Protein AF-A0A2T2V7D8-F1 (afdb_monomer)

pLDDT: mean 81.7, std 18.3, range [29.64, 98.44]

Structure (mmCIF, N/CA/C/O backbone):
data_AF-A0A2T2V7D8-F1
#
_entry.id   AF-A0A2T2V7D8-F1
#
loop_
_atom_site.group_PDB
_atom_site.id
_atom_site.type_symbol
_atom_site.label_atom_id
_atom_site.label_alt_id
_atom_site.label_comp_id
_atom_site.label_asym_id
_atom_site.label_entity_id
_atom_site.label_seq_id
_atom_site.pdbx_PDB_ins_code
_atom_site.Cartn_x
_atom_site.Cartn_y
_atom_site.Cartn_z
_atom_site.occupancy
_atom_site.B_iso_or_equiv
_atom_site.auth_seq_id
_atom_site.auth_comp_id
_atom_site.auth_asym_id
_atom_site.auth_atom_id
_atom_site.pdbx_PDB_model_num
ATOM 1 N N . MET A 1 1 ? 43.838 -49.843 40.361 1.00 36.62 1 MET A N 1
ATOM 2 C CA . MET A 1 1 ? 43.153 -48.829 41.188 1.00 36.62 1 MET A CA 1
ATOM 3 C C . MET A 1 1 ? 42.905 -47.604 40.315 1.00 36.62 1 MET A C 1
ATOM 5 O O . MET A 1 1 ? 43.831 -46.845 40.075 1.00 36.62 1 MET A O 1
ATOM 9 N N . ARG A 1 2 ? 41.719 -47.492 39.702 1.00 35.44 2 ARG A N 1
ATOM 10 C CA . ARG A 1 2 ? 41.336 -46.349 38.855 1.00 35.44 2 ARG A CA 1
ATOM 11 C C . ARG A 1 2 ? 40.243 -45.583 39.593 1.00 35.44 2 ARG A C 1
ATOM 13 O O . ARG A 1 2 ? 39.152 -46.109 39.773 1.00 35.44 2 ARG A O 1
ATOM 20 N N . VAL A 1 3 ? 40.588 -44.396 40.077 1.00 36.25 3 VAL A N 1
ATOM 21 C CA . VAL A 1 3 ? 39.674 -43.467 40.746 1.00 36.25 3 VAL A CA 1
ATOM 22 C C . VAL A 1 3 ? 38.892 -42.735 39.657 1.00 36.25 3 VAL A C 1
ATOM 24 O O . VAL A 1 3 ? 39.494 -42.059 38.827 1.00 36.25 3 VAL A O 1
ATOM 27 N N . PHE A 1 4 ? 37.570 -42.899 39.628 1.00 40.09 4 PHE A N 1
ATOM 28 C CA . PHE A 1 4 ? 36.686 -42.072 38.808 1.00 40.09 4 PHE A CA 1
ATOM 29 C C . PHE A 1 4 ? 36.269 -40.850 39.627 1.00 40.09 4 PHE A C 1
ATOM 31 O O . PHE A 1 4 ? 35.588 -40.975 40.643 1.00 40.09 4 PHE A O 1
ATOM 38 N N . LEU A 1 5 ? 36.711 -39.673 39.188 1.00 43.09 5 LEU A N 1
ATOM 39 C CA . LEU A 1 5 ? 36.298 -38.382 39.724 1.00 43.09 5 LEU A CA 1
ATOM 40 C C . LEU A 1 5 ? 34.971 -37.997 39.049 1.00 43.09 5 LEU A C 1
ATOM 42 O O . LEU A 1 5 ? 34.946 -37.704 37.854 1.00 43.09 5 LEU A O 1
ATOM 46 N N . ALA A 1 6 ? 33.862 -38.043 39.786 1.00 44.72 6 ALA A N 1
ATOM 47 C CA . ALA A 1 6 ? 32.571 -37.564 39.302 1.00 44.72 6 ALA A CA 1
ATOM 48 C C . ALA A 1 6 ? 32.503 -36.038 39.475 1.00 44.72 6 ALA A C 1
ATOM 50 O O . ALA A 1 6 ? 32.358 -35.537 40.588 1.00 44.72 6 ALA A O 1
ATOM 51 N N . LEU A 1 7 ? 32.635 -35.295 38.374 1.00 48.03 7 LEU A N 1
ATOM 52 C CA . LEU A 1 7 ? 32.348 -33.861 38.334 1.00 48.03 7 LEU A CA 1
ATOM 53 C C . LEU A 1 7 ? 30.827 -33.669 38.264 1.00 48.03 7 LEU A C 1
ATOM 55 O O . LEU A 1 7 ? 30.202 -33.967 37.247 1.00 48.03 7 LEU A O 1
ATOM 59 N N . LEU A 1 8 ? 30.233 -33.184 39.353 1.00 50.53 8 LEU A N 1
ATOM 60 C CA . LEU A 1 8 ? 28.845 -32.725 39.387 1.00 50.53 8 LEU A CA 1
ATOM 61 C C . LEU A 1 8 ? 28.728 -31.432 38.567 1.00 50.53 8 LEU A C 1
ATOM 63 O O . LEU A 1 8 ? 29.171 -30.368 38.992 1.00 50.53 8 LEU A O 1
ATOM 67 N N . PHE A 1 9 ? 28.131 -31.535 37.379 1.00 45.81 9 PHE A N 1
ATOM 68 C CA . PHE A 1 9 ? 27.711 -30.391 36.575 1.00 45.81 9 PHE A CA 1
ATOM 69 C C . PHE A 1 9 ? 26.465 -29.773 37.221 1.00 45.81 9 PHE A C 1
ATOM 71 O O . PHE A 1 9 ? 25.352 -30.278 37.077 1.00 45.81 9 PHE A O 1
ATOM 78 N N . TRP A 1 10 ? 26.648 -28.681 37.961 1.00 51.38 10 TRP A N 1
ATOM 79 C CA . TRP A 1 10 ? 25.538 -27.851 38.415 1.00 51.38 10 TRP A CA 1
ATOM 80 C C . TRP A 1 10 ? 25.045 -27.036 37.2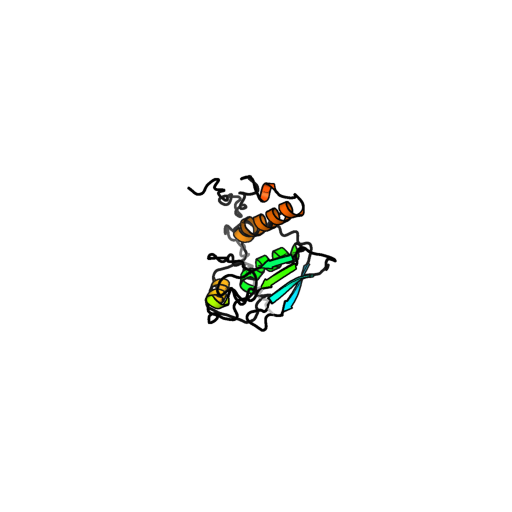17 1.00 51.38 10 TRP A C 1
ATOM 82 O O . TRP A 1 10 ? 25.643 -26.030 36.838 1.00 51.38 10 TRP A O 1
ATOM 92 N N . ALA A 1 11 ? 23.982 -27.509 36.567 1.00 51.25 11 ALA A N 1
ATOM 93 C CA . ALA A 1 11 ? 23.285 -26.732 35.556 1.00 51.25 11 ALA A CA 1
ATOM 94 C C . ALA A 1 11 ? 22.624 -25.532 36.248 1.00 51.25 11 ALA A C 1
ATOM 96 O O . ALA A 1 11 ? 21.611 -25.671 36.934 1.00 51.25 11 ALA A O 1
ATOM 97 N N . CYS A 1 12 ? 23.225 -24.355 36.093 1.00 49.31 12 CYS A N 1
ATOM 98 C CA . CYS A 1 12 ? 22.565 -23.097 36.393 1.00 49.31 12 CYS A CA 1
ATOM 99 C C . CYS A 1 12 ? 21.455 -22.933 35.345 1.00 49.31 12 CYS A C 1
ATOM 101 O O . CYS A 1 12 ? 21.730 -22.632 34.184 1.00 49.31 12 CYS A O 1
ATOM 103 N N . LEU A 1 13 ? 20.209 -23.221 35.726 1.00 54.06 13 LEU A N 1
ATOM 104 C CA . LEU A 1 13 ? 19.029 -22.840 34.955 1.00 54.06 13 LEU A CA 1
ATOM 105 C C . LEU A 1 13 ? 18.985 -21.311 34.942 1.00 54.06 13 LEU A C 1
ATOM 107 O O . LEU A 1 13 ? 18.427 -20.686 35.840 1.00 54.06 13 LEU A O 1
ATOM 111 N N . SER A 1 14 ? 19.623 -20.696 33.948 1.00 56.97 14 SER A N 1
ATOM 112 C CA . SER A 1 14 ? 19.372 -19.300 33.624 1.00 56.97 14 SER A CA 1
ATOM 113 C C . SER A 1 14 ? 17.919 -19.201 33.181 1.00 56.97 14 SER A C 1
ATOM 115 O O . SER A 1 14 ? 17.577 -19.570 32.059 1.00 56.97 14 SER A O 1
ATOM 117 N N . SER A 1 15 ? 17.054 -18.746 34.086 1.00 52.91 15 SER A N 1
ATOM 118 C CA . SER A 1 15 ? 15.715 -18.289 33.743 1.00 52.91 15 SER A CA 1
ATOM 119 C C . SER A 1 15 ? 15.850 -17.266 32.621 1.00 52.91 15 SER A C 1
ATOM 121 O O . SER A 1 15 ? 16.438 -16.199 32.800 1.00 52.91 15 SER A O 1
ATOM 123 N N . CYS A 1 16 ? 15.363 -17.622 31.438 1.00 45.12 16 CYS A N 1
ATOM 124 C CA . CYS A 1 16 ? 15.202 -16.686 30.342 1.00 45.12 16 CYS A CA 1
ATOM 125 C C . CYS A 1 16 ? 14.047 -15.765 30.752 1.00 45.12 16 CYS A C 1
ATOM 127 O O . CYS A 1 16 ? 12.885 -16.142 30.621 1.00 45.12 16 CYS A O 1
ATOM 129 N N . ASN A 1 17 ? 14.351 -14.614 31.354 1.00 48.28 17 ASN A N 1
ATOM 130 C CA . ASN A 1 17 ? 13.342 -13.577 31.529 1.00 48.28 17 ASN A CA 1
ATOM 131 C C . ASN A 1 17 ? 12.948 -13.108 30.126 1.00 48.28 17 ASN A C 1
ATOM 133 O O . ASN A 1 17 ? 13.795 -12.602 29.387 1.00 48.28 17 ASN A O 1
ATOM 137 N N . ALA A 1 18 ? 11.684 -13.314 29.752 1.00 57.12 18 ALA A N 1
ATOM 138 C CA . ALA A 1 18 ? 11.086 -12.569 28.655 1.00 57.12 18 ALA A CA 1
ATOM 139 C C . ALA A 1 18 ? 11.229 -11.080 29.000 1.00 57.12 18 ALA A C 1
ATOM 141 O O . ALA A 1 18 ? 10.961 -10.699 30.140 1.00 57.12 18 ALA A O 1
ATOM 142 N N . SER A 1 19 ? 11.735 -10.263 28.078 1.00 56.94 19 SER A N 1
ATOM 143 C CA . SER A 1 19 ? 11.808 -8.828 28.331 1.00 56.94 19 SER A CA 1
ATOM 144 C C . SER A 1 19 ? 10.390 -8.264 28.451 1.00 56.94 19 SER A C 1
ATOM 146 O O . SER A 1 19 ? 9.524 -8.583 27.636 1.00 56.94 19 SER A O 1
ATOM 148 N N . ASP A 1 20 ? 10.161 -7.413 29.453 1.00 62.88 20 ASP A N 1
ATOM 149 C CA . ASP A 1 20 ? 8.924 -6.633 29.640 1.00 62.88 20 ASP A CA 1
ATOM 150 C C . ASP A 1 20 ? 8.814 -5.482 28.614 1.00 62.88 20 ASP A C 1
ATOM 152 O O . ASP A 1 20 ? 8.288 -4.406 28.903 1.00 62.88 20 ASP A O 1
ATOM 156 N N . ASP A 1 21 ? 9.359 -5.663 27.410 1.00 74.56 21 ASP A N 1
ATOM 157 C CA . ASP A 1 21 ? 9.349 -4.619 26.395 1.00 74.56 21 ASP A CA 1
ATOM 158 C C . ASP A 1 21 ? 7.922 -4.431 25.874 1.00 74.56 21 ASP A C 1
ATOM 160 O O . ASP A 1 21 ? 7.276 -5.375 25.413 1.00 74.56 21 ASP A O 1
ATOM 164 N N . ILE A 1 22 ? 7.427 -3.193 25.919 1.00 73.94 22 ILE A N 1
ATOM 165 C CA . ILE A 1 22 ? 6.140 -2.833 25.324 1.00 73.94 22 ILE A CA 1
ATOM 166 C C . ILE A 1 22 ? 6.342 -2.662 23.817 1.00 73.94 22 ILE A C 1
ATOM 168 O O . ILE A 1 22 ? 7.079 -1.779 23.372 1.00 73.94 22 ILE A O 1
ATOM 172 N N . TYR A 1 23 ? 5.675 -3.493 23.020 1.00 79.00 23 TYR A N 1
ATOM 173 C CA . TYR A 1 23 ? 5.708 -3.431 21.560 1.00 79.00 23 TYR A CA 1
ATOM 174 C C . TYR A 1 23 ? 4.403 -2.876 20.992 1.00 79.00 23 TYR A C 1
ATOM 176 O O . TYR A 1 23 ? 3.323 -2.992 21.576 1.00 79.00 23 TYR A O 1
ATOM 184 N N . GLY A 1 24 ? 4.525 -2.235 19.827 1.00 77.44 24 GLY A N 1
ATOM 185 C CA . GLY A 1 24 ? 3.383 -1.694 19.099 1.00 77.44 24 GLY A CA 1
ATOM 186 C C . GLY A 1 24 ? 2.406 -2.785 18.641 1.00 77.44 24 GLY A C 1
ATOM 187 O O . GLY A 1 24 ? 2.781 -3.959 18.568 1.00 77.44 24 GLY A O 1
ATOM 188 N N . PRO A 1 25 ? 1.168 -2.398 18.286 1.00 86.88 25 PRO A N 1
ATOM 189 C CA . PRO A 1 25 ? 0.151 -3.330 17.820 1.00 86.88 25 PRO A CA 1
ATOM 190 C C . PRO A 1 25 ? 0.643 -4.244 16.690 1.00 86.88 25 PRO A C 1
ATOM 192 O O . PRO A 1 25 ? 1.201 -3.785 15.687 1.00 86.88 25 PRO A O 1
ATOM 195 N N . ALA A 1 26 ? 0.383 -5.545 16.820 1.00 88.81 26 ALA A N 1
ATOM 196 C CA . ALA A 1 26 ? 0.614 -6.500 15.743 1.00 88.81 26 ALA A CA 1
ATOM 197 C C . ALA A 1 26 ? -0.391 -6.293 14.596 1.00 88.81 26 ALA A C 1
ATOM 199 O O . ALA A 1 26 ? -1.510 -5.827 14.816 1.00 88.81 26 ALA A O 1
ATOM 200 N N . GLN A 1 27 ? -0.014 -6.682 13.372 1.00 92.69 27 GLN A N 1
ATOM 201 C CA . GLN A 1 27 ? -0.931 -6.642 12.230 1.00 92.69 27 GLN A CA 1
ATOM 202 C C . GLN A 1 27 ? -2.214 -7.441 12.549 1.00 92.69 27 GLN A C 1
ATOM 204 O O . GLN A 1 27 ? -2.101 -8.601 12.960 1.00 92.69 27 GLN A O 1
ATOM 209 N N . PRO A 1 28 ? -3.423 -6.888 12.324 1.00 95.69 28 PRO A N 1
ATOM 210 C CA . PRO A 1 28 ? -4.665 -7.628 12.521 1.00 95.69 28 PRO A CA 1
ATOM 211 C C . PRO A 1 28 ? -4.700 -8.932 11.720 1.00 95.69 28 PRO A C 1
ATOM 213 O O . PRO A 1 28 ? -4.157 -9.033 10.618 1.00 95.69 28 PRO A O 1
ATOM 216 N N . GLY A 1 29 ? -5.380 -9.951 12.243 1.00 96.88 29 GLY A N 1
ATOM 217 C CA . GLY A 1 29 ? -5.528 -11.230 11.540 1.00 96.88 29 GLY A CA 1
ATOM 218 C C . GLY A 1 29 ? -6.447 -11.162 10.315 1.00 96.88 29 GLY A C 1
ATOM 219 O O . GLY A 1 29 ? -6.289 -11.956 9.394 1.00 96.88 29 GLY A O 1
ATOM 220 N N . LYS A 1 30 ? -7.422 -10.244 10.311 1.00 96.06 30 LYS A N 1
ATOM 221 C CA . LYS A 1 30 ? -8.470 -10.121 9.285 1.00 96.06 30 LYS A CA 1
ATOM 222 C C . LYS A 1 30 ? -8.925 -8.673 9.113 1.00 96.06 30 LYS A C 1
ATOM 224 O O . LYS A 1 30 ? -8.710 -7.860 10.009 1.00 96.06 30 LYS A O 1
ATOM 229 N N . GLY A 1 31 ? -9.640 -8.407 8.020 1.00 95.69 31 GLY A N 1
ATOM 230 C CA . GLY A 1 31 ? -10.271 -7.112 7.755 1.00 95.69 31 GLY A CA 1
ATOM 231 C C . GLY A 1 31 ? -9.313 -6.104 7.112 1.00 95.69 31 GLY A C 1
ATOM 232 O O . GLY A 1 31 ? -8.238 -6.496 6.649 1.00 95.69 31 GLY A O 1
ATOM 233 N N . PRO A 1 32 ? -9.700 -4.819 7.034 1.00 97.38 32 PRO A N 1
ATOM 234 C CA . PRO A 1 32 ? -8.854 -3.780 6.451 1.00 97.38 32 PRO A CA 1
ATOM 235 C C . PRO A 1 32 ? -7.506 -3.665 7.177 1.00 97.38 32 PRO A C 1
ATOM 237 O O . PRO A 1 32 ? -7.467 -3.619 8.407 1.00 97.38 32 PRO A O 1
ATOM 240 N N . GLY A 1 33 ? -6.397 -3.660 6.427 1.00 96.25 33 GLY A N 1
ATOM 241 C CA . GLY A 1 33 ? -5.036 -3.665 6.986 1.00 96.25 33 GLY A CA 1
ATOM 242 C C . GLY A 1 33 ? -4.596 -5.018 7.565 1.00 96.25 33 GLY A C 1
ATOM 243 O O . GLY A 1 33 ? -3.462 -5.168 8.032 1.00 96.25 33 GLY A O 1
ATOM 244 N N . GLY A 1 34 ? -5.469 -6.027 7.511 1.00 97.00 34 GLY A N 1
ATOM 245 C CA . GLY A 1 34 ? -5.255 -7.359 8.060 1.00 97.00 34 GLY A CA 1
ATOM 246 C C . GLY A 1 34 ? -4.335 -8.261 7.233 1.00 97.00 34 GLY A C 1
ATOM 247 O O . GLY A 1 34 ? -4.009 -8.010 6.073 1.00 97.00 34 GLY A O 1
ATOM 248 N N . SER A 1 35 ? -3.898 -9.348 7.862 1.00 97.25 35 SER A N 1
ATOM 249 C CA . SER A 1 35 ? -2.987 -10.355 7.304 1.00 97.25 35 SER A CA 1
ATOM 250 C C . SER A 1 35 ? -3.694 -11.549 6.647 1.00 97.25 35 SER A C 1
ATOM 252 O O . SER A 1 35 ? -3.048 -12.534 6.278 1.00 97.25 35 SER A O 1
ATOM 254 N N . ASP A 1 36 ? -5.005 -11.447 6.433 1.00 96.81 36 ASP A N 1
ATOM 255 C CA . ASP A 1 36 ? -5.868 -12.364 5.683 1.00 96.81 36 ASP A CA 1
ATOM 256 C C . ASP A 1 36 ? -5.613 -12.265 4.170 1.00 96.81 36 ASP A C 1
ATOM 258 O O . ASP A 1 36 ? -6.461 -11.881 3.364 1.00 96.81 36 ASP A O 1
ATOM 262 N N . TYR A 1 37 ? -4.383 -12.596 3.791 1.00 97.81 37 TYR A N 1
ATOM 263 C CA . TYR A 1 37 ? -3.904 -12.575 2.420 1.00 97.81 37 TYR A CA 1
ATOM 264 C C . TYR A 1 37 ? -4.478 -13.735 1.606 1.00 97.81 37 TYR A C 1
ATOM 266 O O . TYR A 1 37 ? -4.316 -14.900 1.970 1.00 97.81 37 TYR A O 1
ATOM 274 N N . GLN A 1 38 ? -5.055 -13.416 0.450 1.00 97.12 38 GLN A N 1
ATOM 275 C CA . GLN A 1 38 ? -5.579 -14.396 -0.504 1.00 97.12 38 GLN A CA 1
ATOM 276 C C . GLN A 1 38 ? -4.468 -15.037 -1.347 1.00 97.12 38 GLN A C 1
ATOM 278 O O . GLN A 1 38 ? -4.619 -16.161 -1.820 1.00 97.12 38 GLN A O 1
ATOM 283 N N . HIS A 1 39 ? -3.332 -14.345 -1.507 1.00 98.06 39 HIS A N 1
ATOM 284 C CA . HIS A 1 39 ? -2.230 -14.783 -2.363 1.00 98.06 39 HIS A CA 1
ATOM 285 C C . HIS A 1 39 ? -0.917 -14.907 -1.583 1.00 98.06 39 HIS A C 1
ATOM 287 O O . HIS A 1 39 ? -0.502 -14.022 -0.825 1.00 98.06 39 HIS A O 1
ATOM 293 N N . ALA A 1 40 ? -0.221 -16.027 -1.768 1.00 97.06 40 ALA A N 1
ATOM 294 C CA . ALA A 1 40 ? 1.006 -16.340 -1.039 1.00 97.06 40 ALA A CA 1
ATOM 295 C C . ALA A 1 40 ? 2.265 -15.726 -1.670 1.00 97.06 40 ALA A C 1
ATOM 297 O O . ALA A 1 40 ? 3.280 -15.562 -0.988 1.00 97.06 40 ALA A O 1
ATOM 298 N N . LYS A 1 41 ? 2.230 -15.404 -2.966 1.00 97.38 41 LYS A N 1
ATOM 299 C CA . LYS A 1 41 ? 3.380 -14.914 -3.732 1.00 97.38 41 LYS A CA 1
ATOM 300 C C . LYS A 1 41 ? 3.033 -13.650 -4.514 1.00 97.38 41 LYS A C 1
ATOM 302 O O . LYS A 1 41 ? 1.875 -13.337 -4.766 1.00 97.38 41 LYS A O 1
ATOM 307 N N . VAL A 1 42 ? 4.088 -12.951 -4.915 1.00 98.19 42 VAL A N 1
ATOM 308 C CA . VAL A 1 42 ? 4.036 -11.812 -5.830 1.00 98.19 42 VAL A CA 1
ATOM 309 C C . VAL A 1 42 ? 4.922 -12.139 -7.022 1.00 98.19 42 VAL A C 1
ATOM 311 O O . VAL A 1 42 ? 6.091 -12.488 -6.835 1.00 98.19 42 VAL A O 1
ATOM 314 N N . ARG A 1 43 ? 4.367 -12.055 -8.232 1.00 97.81 43 ARG A N 1
ATOM 315 C CA . ARG A 1 43 ? 5.129 -12.087 -9.485 1.00 97.81 43 ARG A CA 1
ATOM 316 C C . ARG A 1 43 ? 5.489 -10.655 -9.862 1.00 97.81 43 ARG A C 1
ATOM 318 O O . ARG A 1 43 ? 4.625 -9.788 -9.809 1.00 97.81 43 ARG A O 1
ATOM 325 N N . ILE A 1 44 ? 6.741 -10.421 -10.240 1.00 97.44 44 ILE A N 1
ATOM 326 C CA . ILE A 1 44 ? 7.252 -9.091 -10.583 1.00 97.44 44 ILE A CA 1
ATOM 327 C C . ILE A 1 44 ? 7.635 -9.090 -12.060 1.00 97.44 44 ILE A C 1
ATOM 329 O O . ILE A 1 44 ? 8.353 -9.984 -12.504 1.00 97.44 44 ILE A O 1
ATOM 333 N N . THR A 1 45 ? 7.164 -8.092 -12.798 1.00 95.81 45 THR A N 1
ATOM 334 C CA . THR A 1 45 ? 7.655 -7.756 -14.137 1.00 95.81 45 THR A CA 1
ATOM 335 C C . THR A 1 45 ? 8.410 -6.441 -14.043 1.00 95.81 45 THR A C 1
ATOM 337 O O . THR A 1 45 ? 7.841 -5.447 -13.597 1.00 95.81 45 THR A O 1
ATOM 340 N N . ASP A 1 46 ? 9.673 -6.437 -14.458 1.00 93.88 46 ASP A N 1
ATOM 341 C CA . ASP A 1 46 ? 10.513 -5.242 -14.509 1.00 93.88 46 ASP A CA 1
ATOM 342 C C . ASP A 1 46 ? 10.552 -4.701 -15.943 1.00 93.88 46 ASP A C 1
ATOM 344 O O . ASP A 1 46 ? 10.956 -5.407 -16.869 1.00 93.88 46 ASP A O 1
ATOM 348 N N . ARG A 1 47 ? 10.075 -3.468 -16.126 1.00 90.38 47 ARG A N 1
ATOM 349 C CA . ARG A 1 47 ? 10.154 -2.686 -17.368 1.00 90.38 47 ARG A CA 1
ATOM 350 C C . ARG A 1 47 ? 10.744 -1.305 -17.083 1.00 90.38 47 ARG A C 1
ATOM 352 O O . ARG A 1 47 ? 10.399 -0.324 -17.737 1.00 90.38 47 ARG A O 1
ATOM 359 N N . ALA A 1 48 ? 11.601 -1.202 -16.072 1.00 85.62 48 ALA A N 1
ATOM 360 C CA . ALA A 1 48 ? 12.079 0.059 -15.532 1.00 85.62 48 ALA A CA 1
ATOM 361 C C . ALA A 1 48 ? 13.409 0.527 -16.148 1.00 85.62 48 ALA A C 1
ATOM 363 O O . ALA A 1 48 ? 14.197 1.172 -15.465 1.00 85.62 48 ALA A O 1
ATOM 364 N N . GLU A 1 49 ? 13.679 0.228 -17.421 1.00 82.56 49 GLU A N 1
ATOM 365 C CA . GLU A 1 49 ? 14.961 0.547 -18.078 1.00 82.56 49 GLU A CA 1
ATOM 366 C C . GLU A 1 49 ? 15.224 2.064 -18.190 1.00 82.56 49 GLU A C 1
ATOM 368 O O . GLU A 1 49 ? 16.376 2.497 -18.161 1.00 82.56 49 GLU A O 1
ATOM 373 N N . GLY A 1 50 ? 14.167 2.882 -18.261 1.00 74.62 50 GLY A N 1
ATOM 374 C CA . GLY A 1 50 ? 14.240 4.339 -18.416 1.00 74.62 50 GLY A CA 1
ATOM 375 C C . GLY A 1 50 ? 13.405 5.131 -17.403 1.00 74.62 50 GLY A C 1
ATOM 376 O O . GLY A 1 50 ? 12.750 4.572 -16.524 1.00 74.62 50 GLY A O 1
ATOM 377 N N . ALA A 1 51 ? 13.422 6.462 -17.543 1.00 73.06 51 ALA A N 1
ATOM 378 C CA . ALA A 1 51 ? 12.660 7.416 -16.718 1.00 73.06 51 ALA A CA 1
ATOM 379 C C . ALA A 1 51 ? 11.142 7.418 -16.982 1.00 73.06 51 ALA A C 1
ATOM 381 O O . ALA A 1 51 ? 10.432 8.227 -16.401 1.00 73.06 51 ALA A O 1
ATOM 382 N N . ASN A 1 52 ? 10.682 6.576 -17.902 1.00 75.06 52 ASN A N 1
ATOM 383 C CA . ASN A 1 52 ? 9.289 6.311 -18.260 1.00 75.06 52 ASN A CA 1
ATOM 384 C C . ASN A 1 52 ? 8.923 4.834 -18.014 1.00 75.06 52 ASN A C 1
ATOM 386 O O . ASN A 1 52 ? 7.910 4.338 -18.505 1.00 75.06 52 ASN A O 1
ATOM 390 N N . GLY A 1 53 ? 9.800 4.098 -17.329 1.00 83.56 53 GLY A N 1
ATOM 391 C CA . GLY A 1 53 ? 9.622 2.682 -17.070 1.00 83.56 53 GLY A CA 1
ATOM 392 C C . GLY A 1 53 ? 8.689 2.414 -15.891 1.00 83.56 53 GLY A C 1
ATOM 393 O O . GLY A 1 53 ? 8.188 3.327 -15.235 1.00 83.56 53 GLY A O 1
ATOM 394 N N . TYR A 1 54 ? 8.454 1.141 -15.596 1.00 90.81 54 TYR A N 1
ATOM 395 C CA . TYR A 1 54 ? 7.585 0.735 -14.492 1.00 90.81 54 TYR A CA 1
ATOM 396 C C . TYR A 1 54 ? 7.890 -0.686 -14.017 1.00 90.81 54 TYR A C 1
ATOM 398 O O . TYR A 1 54 ? 8.509 -1.483 -14.724 1.00 90.81 54 TYR A O 1
ATOM 406 N N . TRP A 1 55 ? 7.391 -1.017 -12.829 1.00 95.69 55 TRP A N 1
ATOM 407 C CA . TRP A 1 55 ? 7.287 -2.392 -12.347 1.00 95.69 55 TRP A CA 1
ATOM 408 C C . TRP A 1 55 ? 5.821 -2.798 -12.245 1.00 95.69 55 TRP A C 1
ATOM 410 O O . TRP A 1 55 ? 4.980 -2.002 -11.829 1.00 95.69 55 TRP A O 1
ATOM 420 N N . VAL A 1 56 ? 5.517 -4.050 -12.584 1.00 96.44 56 VAL A N 1
ATOM 421 C CA . VAL A 1 56 ? 4.191 -4.645 -12.367 1.00 96.44 56 VAL A CA 1
ATOM 422 C C . VAL A 1 56 ? 4.310 -5.752 -11.334 1.00 96.44 56 VAL A C 1
ATOM 424 O O . VAL A 1 56 ? 5.011 -6.741 -11.552 1.00 96.44 56 VAL A O 1
ATOM 427 N N . PHE A 1 57 ? 3.594 -5.607 -10.226 1.00 98.44 57 PHE A N 1
ATOM 428 C CA . PHE A 1 57 ? 3.495 -6.593 -9.160 1.00 98.44 57 PHE A CA 1
ATOM 429 C C . PHE A 1 57 ? 2.123 -7.257 -9.226 1.00 98.44 57 PHE A C 1
ATOM 431 O O . PHE A 1 57 ? 1.095 -6.591 -9.132 1.00 98.44 57 PHE A O 1
ATOM 438 N N . GLN A 1 58 ? 2.104 -8.573 -9.406 1.00 98.44 58 GLN A N 1
ATOM 439 C CA . GLN A 1 58 ? 0.879 -9.335 -9.636 1.00 98.44 58 GLN A CA 1
ATOM 440 C C . GLN A 1 58 ? 0.681 -10.405 -8.561 1.00 98.44 58 GLN A C 1
ATOM 442 O O . GLN A 1 58 ? 1.669 -11.035 -8.151 1.00 98.44 58 GLN A O 1
ATOM 447 N N . PRO A 1 59 ? -0.569 -10.665 -8.135 1.00 98.44 59 PRO A N 1
ATOM 448 C CA . PRO A 1 59 ? -0.851 -11.734 -7.194 1.00 98.44 59 PRO A CA 1
ATOM 449 C C . PRO A 1 59 ? -0.513 -13.097 -7.802 1.00 98.44 59 PRO A C 1
ATOM 451 O O . PRO A 1 59 ? -0.773 -13.371 -8.978 1.00 98.44 59 PRO A O 1
ATOM 454 N N . ALA A 1 60 ? 0.098 -13.963 -7.001 1.00 97.88 60 ALA A N 1
ATOM 455 C CA . ALA A 1 60 ? 0.445 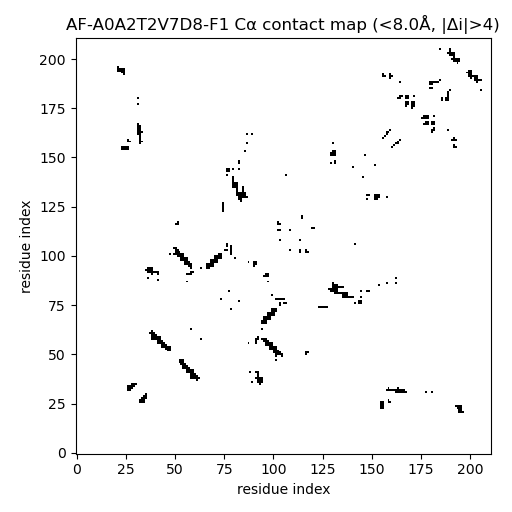-15.311 -7.413 1.00 97.88 60 ALA A CA 1
ATOM 456 C C . ALA A 1 60 ? 0.266 -16.308 -6.267 1.00 97.88 60 ALA A C 1
ATOM 458 O O . ALA A 1 60 ? 0.452 -15.983 -5.094 1.00 97.88 60 ALA A O 1
ATOM 459 N N . ASN A 1 61 ? -0.010 -17.559 -6.635 1.00 97.19 61 ASN A N 1
ATOM 460 C CA . ASN A 1 61 ? -0.280 -18.665 -5.716 1.00 97.19 61 ASN A CA 1
ATOM 461 C C . ASN A 1 61 ? -1.437 -18.397 -4.716 1.00 97.19 61 ASN A C 1
ATOM 463 O O . ASN A 1 61 ? -1.158 -18.070 -3.557 1.00 97.19 61 ASN A O 1
ATOM 467 N N . PRO A 1 62 ? -2.705 -18.559 -5.149 1.00 97.69 62 PRO A N 1
ATOM 468 C CA . PRO A 1 62 ? -3.137 -18.789 -6.536 1.00 97.69 62 PRO A CA 1
ATOM 469 C C . PRO A 1 62 ? -2.992 -17.516 -7.384 1.00 97.69 62 PRO A C 1
ATOM 471 O O . PRO A 1 62 ? -2.852 -16.425 -6.844 1.00 97.69 62 PRO A O 1
ATOM 474 N N . THR A 1 63 ? -2.955 -17.634 -8.707 1.00 97.56 63 THR A N 1
ATOM 475 C CA . THR A 1 63 ? -3.066 -16.458 -9.587 1.00 97.56 63 THR A CA 1
ATOM 476 C C . THR A 1 63 ? -4.548 -16.243 -9.887 1.00 97.56 63 THR A C 1
ATOM 478 O O . THR A 1 63 ? -5.195 -17.216 -10.266 1.00 97.56 63 THR A O 1
ATOM 481 N N . PRO A 1 64 ? -5.100 -15.036 -9.679 1.00 96.69 64 PRO A N 1
ATOM 482 C CA . PRO A 1 64 ? -6.497 -14.768 -9.990 1.00 96.69 64 PRO A CA 1
ATOM 483 C C . PRO A 1 64 ? -6.692 -14.580 -11.502 1.00 96.69 64 PRO A C 1
ATOM 485 O O . PRO A 1 64 ? -5.779 -14.112 -12.186 1.00 96.69 64 PRO A O 1
ATOM 488 N N . ASP A 1 65 ? -7.890 -14.889 -12.002 1.00 96.38 65 ASP A N 1
ATOM 489 C CA . ASP A 1 65 ? -8.262 -14.664 -13.410 1.00 96.38 65 ASP A CA 1
ATOM 490 C C . ASP A 1 65 ? -8.418 -13.166 -13.735 1.00 96.38 65 ASP A C 1
ATOM 492 O O . ASP A 1 65 ? -8.183 -12.732 -14.862 1.00 96.38 65 ASP A O 1
ATOM 496 N N . SER A 1 66 ? -8.766 -12.358 -12.729 1.00 95.56 66 SER A N 1
ATOM 497 C CA . SER A 1 66 ? -8.886 -10.899 -12.800 1.00 95.56 66 SER A CA 1
ATOM 498 C C . SER A 1 66 ? -8.546 -10.255 -11.456 1.00 95.56 66 SER A C 1
ATOM 500 O O . SER A 1 66 ? -8.744 -10.869 -10.410 1.00 95.56 66 SER A O 1
ATOM 502 N N . ALA A 1 67 ? -8.075 -9.009 -11.468 1.00 96.81 67 ALA A N 1
ATOM 503 C CA . ALA A 1 67 ? -7.723 -8.260 -10.264 1.00 96.81 67 ALA A CA 1
ATOM 504 C C . ALA A 1 67 ? -7.889 -6.752 -10.487 1.00 96.81 67 ALA A C 1
ATOM 506 O O . ALA A 1 67 ? -7.613 -6.263 -11.584 1.00 96.81 67 ALA A O 1
ATOM 507 N N . ASP A 1 68 ? -8.262 -6.015 -9.438 1.00 96.50 68 ASP A N 1
ATOM 508 C CA . ASP A 1 68 ? -8.241 -4.548 -9.473 1.00 96.50 68 ASP A CA 1
ATOM 509 C C . ASP A 1 68 ? -6.806 -4.042 -9.643 1.00 96.50 68 ASP A C 1
ATOM 511 O O . ASP A 1 68 ? -5.869 -4.616 -9.074 1.00 96.50 68 ASP A O 1
ATOM 515 N N . VAL A 1 69 ? -6.638 -2.927 -10.349 1.00 96.31 69 VAL A N 1
ATOM 516 C CA . VAL A 1 69 ? -5.331 -2.305 -10.587 1.00 96.31 69 VAL A CA 1
ATOM 517 C C . VAL A 1 69 ? -5.157 -1.077 -9.697 1.00 96.31 69 VAL A C 1
ATOM 519 O O . VAL A 1 69 ? -6.042 -0.233 -9.604 1.00 96.31 69 VAL A O 1
ATOM 522 N N . VAL A 1 70 ? -3.985 -0.965 -9.075 1.00 96.06 70 VAL A N 1
ATOM 523 C CA . VAL A 1 70 ? -3.543 0.199 -8.304 1.00 96.06 70 VAL A CA 1
ATOM 524 C C . VAL A 1 70 ? -2.295 0.765 -8.972 1.00 96.06 70 VAL A C 1
ATOM 526 O O . VAL A 1 70 ? -1.268 0.090 -9.051 1.00 96.06 70 VAL A O 1
ATOM 529 N N . VAL A 1 71 ? -2.368 2.005 -9.452 1.00 92.12 71 VAL A N 1
ATOM 530 C CA . VAL A 1 71 ? -1.194 2.733 -9.952 1.00 92.12 71 VAL A CA 1
ATOM 531 C C . VAL A 1 71 ? -0.578 3.495 -8.784 1.00 92.12 71 VAL A C 1
ATOM 533 O O . VAL A 1 71 ? -1.230 4.337 -8.173 1.00 92.12 71 VAL A O 1
ATOM 536 N N . MET A 1 72 ? 0.663 3.159 -8.443 1.00 90.94 72 MET A N 1
ATOM 537 C CA . MET A 1 72 ? 1.391 3.735 -7.319 1.00 90.94 72 MET A CA 1
ATOM 538 C C . MET A 1 72 ? 2.531 4.609 -7.835 1.00 90.94 72 MET A C 1
ATOM 540 O O . MET A 1 72 ? 3.550 4.110 -8.322 1.00 90.94 72 MET A O 1
ATOM 544 N N . ASN A 1 73 ? 2.352 5.919 -7.687 1.00 86.50 73 ASN A N 1
ATOM 545 C CA . ASN A 1 73 ? 3.379 6.909 -7.979 1.00 86.50 73 ASN A CA 1
ATOM 546 C C . ASN A 1 73 ? 4.246 7.107 -6.733 1.00 86.50 73 ASN A C 1
ATOM 548 O O . ASN A 1 73 ? 3.732 7.262 -5.624 1.00 86.50 73 ASN A O 1
ATOM 552 N N . HIS A 1 74 ? 5.563 7.083 -6.909 1.00 86.12 74 HIS A N 1
ATOM 553 C CA . HIS A 1 74 ? 6.500 7.266 -5.804 1.00 86.12 74 HIS A CA 1
ATOM 554 C C . HIS A 1 74 ? 6.677 8.742 -5.439 1.00 86.12 74 HIS A C 1
ATOM 556 O O . HIS A 1 74 ? 6.347 9.614 -6.229 1.00 86.12 74 HIS A O 1
ATOM 562 N N . GLY A 1 75 ? 7.220 9.033 -4.255 1.00 79.56 75 GLY A N 1
ATOM 563 C CA . GLY A 1 75 ? 7.688 10.370 -3.883 1.00 79.56 75 GLY A CA 1
ATOM 564 C C . GLY A 1 75 ? 9.016 10.742 -4.554 1.00 79.56 75 GLY A C 1
ATOM 565 O O . GLY A 1 75 ? 9.643 9.933 -5.247 1.00 79.56 75 GLY A O 1
ATOM 566 N N . TRP A 1 76 ? 9.468 11.986 -4.379 1.00 79.88 76 TRP A N 1
ATOM 567 C CA . TRP A 1 76 ? 10.732 12.441 -4.963 1.00 79.88 76 TRP A CA 1
ATOM 568 C C . TRP A 1 76 ? 11.926 11.643 -4.427 1.00 79.88 76 TRP A C 1
ATOM 570 O O . TRP A 1 76 ? 12.206 11.622 -3.235 1.00 79.88 76 TRP A O 1
ATOM 580 N N . GLY A 1 77 ? 12.683 11.024 -5.330 1.00 83.25 77 GLY A N 1
ATOM 581 C CA . GLY A 1 77 ? 13.842 10.205 -4.980 1.00 83.25 77 GLY A CA 1
ATOM 582 C C . GLY A 1 77 ? 13.494 8.780 -4.542 1.00 83.25 77 GLY A C 1
ATOM 583 O O . GLY A 1 77 ? 14.388 7.938 -4.509 1.00 83.25 77 GLY A O 1
ATOM 584 N N . ALA A 1 78 ? 12.226 8.441 -4.308 1.00 86.38 78 ALA A N 1
ATOM 585 C CA . ALA A 1 78 ? 11.810 7.090 -3.935 1.00 86.38 78 ALA A CA 1
ATOM 586 C C . ALA A 1 78 ? 11.575 6.156 -5.139 1.00 86.38 78 ALA A C 1
ATOM 588 O O . ALA A 1 78 ? 10.794 5.221 -5.063 1.00 86.38 78 ALA A O 1
ATOM 589 N N . TYR A 1 79 ? 12.276 6.325 -6.260 1.00 87.25 79 TYR A N 1
ATOM 590 C CA . TYR A 1 79 ? 12.079 5.513 -7.475 1.00 87.25 79 TYR A CA 1
ATOM 591 C C . TYR A 1 79 ? 12.480 4.026 -7.360 1.00 87.25 79 TYR A C 1
ATOM 593 O O . TYR A 1 79 ? 12.345 3.279 -8.327 1.00 87.25 79 TYR A O 1
ATOM 601 N N . ASN A 1 80 ? 12.975 3.566 -6.205 1.00 91.38 80 ASN A N 1
ATOM 602 C CA . ASN A 1 80 ? 13.194 2.145 -5.920 1.00 91.38 80 ASN A CA 1
ATOM 603 C C . ASN A 1 80 ? 11.959 1.563 -5.203 1.00 91.38 80 ASN A C 1
ATOM 605 O O . ASN A 1 80 ? 11.672 1.998 -4.087 1.00 91.38 80 ASN A O 1
ATOM 609 N N . PRO A 1 81 ? 11.258 0.565 -5.774 1.00 92.12 81 PRO A N 1
ATOM 610 C CA . PRO A 1 81 ? 10.022 0.044 -5.189 1.00 92.12 81 PRO A CA 1
ATOM 611 C C . PRO A 1 81 ? 10.206 -0.611 -3.813 1.00 92.12 81 PRO A C 1
ATOM 613 O O . PRO A 1 81 ? 9.230 -0.738 -3.076 1.00 92.12 81 PRO A O 1
ATOM 616 N N . ALA A 1 82 ? 11.434 -0.964 -3.405 1.00 92.12 82 ALA A N 1
ATOM 617 C CA . ALA A 1 82 ? 11.706 -1.390 -2.029 1.00 92.12 82 ALA A CA 1
ATOM 618 C C . ALA A 1 82 ? 11.255 -0.364 -0.985 1.00 92.12 82 ALA A C 1
ATOM 620 O O . ALA A 1 82 ? 10.850 -0.775 0.097 1.00 92.12 82 ALA A O 1
ATOM 621 N N . SER A 1 83 ? 11.276 0.932 -1.308 1.00 89.19 83 SER A N 1
ATOM 622 C CA . SER A 1 83 ? 10.834 2.022 -0.430 1.00 89.19 83 SER A CA 1
ATOM 623 C C . SER A 1 83 ? 9.375 1.886 0.036 1.00 89.19 83 SER A C 1
ATOM 625 O O . SER A 1 83 ? 9.055 2.251 1.165 1.00 89.19 83 SER A O 1
ATOM 627 N N . TYR A 1 84 ? 8.508 1.305 -0.798 1.00 92.06 84 TYR A N 1
ATOM 628 C CA . TYR A 1 84 ? 7.087 1.061 -0.503 1.00 92.06 84 TYR A CA 1
ATOM 629 C C . TYR A 1 84 ? 6.757 -0.430 -0.447 1.00 92.06 84 TYR A C 1
ATOM 631 O O . TYR A 1 84 ? 5.596 -0.832 -0.544 1.00 92.06 84 TYR A O 1
ATOM 639 N N . GLY A 1 85 ? 7.775 -1.285 -0.380 1.00 93.31 85 GLY A N 1
ATOM 640 C CA . GLY A 1 85 ? 7.597 -2.685 -0.710 1.00 93.31 85 GLY A CA 1
ATOM 641 C C . GLY A 1 85 ? 6.696 -3.452 0.263 1.00 93.31 85 GLY A C 1
ATOM 642 O O . GLY A 1 85 ? 6.051 -4.413 -0.150 1.00 93.31 85 GLY A O 1
ATOM 643 N N . GLY A 1 86 ? 6.584 -3.014 1.518 1.00 94.19 86 GLY A N 1
ATOM 644 C CA . GLY A 1 86 ? 5.613 -3.528 2.481 1.00 94.19 86 GLY A CA 1
ATOM 645 C C . GLY A 1 86 ? 4.185 -3.300 1.993 1.00 94.19 86 GLY A C 1
ATOM 646 O O . GLY A 1 86 ? 3.412 -4.254 1.889 1.00 94.19 86 GLY A O 1
ATOM 647 N N . TRP A 1 87 ? 3.870 -2.065 1.599 1.00 95.69 87 TRP A N 1
ATOM 648 C CA . TRP A 1 87 ? 2.552 -1.691 1.090 1.00 95.69 87 TRP A CA 1
ATOM 649 C C . TRP A 1 87 ? 2.236 -2.353 -0.253 1.00 95.69 87 TRP A C 1
ATOM 651 O O . TRP A 1 87 ? 1.172 -2.953 -0.403 1.00 95.69 87 TRP A O 1
ATOM 661 N N . ILE A 1 88 ? 3.192 -2.361 -1.193 1.00 97.56 88 ILE A N 1
ATOM 662 C CA . ILE A 1 88 ? 3.060 -3.081 -2.471 1.00 97.56 88 ILE A CA 1
ATOM 663 C C . ILE A 1 88 ? 2.748 -4.557 -2.203 1.00 97.56 88 ILE A C 1
ATOM 665 O O . ILE A 1 88 ? 1.805 -5.114 -2.764 1.00 97.56 88 ILE A O 1
ATOM 669 N N . ARG A 1 89 ? 3.503 -5.202 -1.305 1.00 97.56 89 ARG A N 1
ATOM 670 C CA . ARG A 1 89 ? 3.275 -6.603 -0.938 1.00 97.56 89 ARG A CA 1
ATOM 671 C C . ARG A 1 89 ? 1.893 -6.797 -0.328 1.00 97.56 89 ARG A C 1
ATOM 673 O O . ARG A 1 89 ? 1.252 -7.796 -0.640 1.00 97.56 89 ARG A O 1
ATOM 680 N N . HIS A 1 90 ? 1.455 -5.898 0.546 1.00 98.00 90 HIS A N 1
ATOM 681 C CA . HIS A 1 90 ? 0.152 -5.979 1.190 1.00 98.00 90 HIS A CA 1
ATOM 682 C C . HIS A 1 90 ? -0.984 -5.929 0.162 1.00 98.00 90 HIS A C 1
ATOM 684 O O . HIS A 1 90 ? -1.736 -6.898 0.050 1.00 98.00 90 HIS A O 1
ATOM 690 N N . ILE A 1 91 ? -1.021 -4.877 -0.664 1.00 98.00 91 ILE A N 1
ATOM 691 C CA . ILE A 1 91 ? -2.033 -4.674 -1.713 1.00 98.00 91 ILE A CA 1
ATOM 692 C C . ILE A 1 91 ? -2.088 -5.884 -2.652 1.00 98.00 91 ILE A C 1
ATOM 694 O O . ILE A 1 91 ? -3.160 -6.424 -2.938 1.00 98.00 91 ILE A O 1
ATOM 698 N N . VAL A 1 92 ? -0.923 -6.356 -3.106 1.00 98.38 92 VAL A N 1
ATOM 699 C CA . VAL A 1 92 ? -0.865 -7.466 -4.060 1.00 98.38 92 VAL A CA 1
ATOM 700 C C . VAL A 1 92 ? -1.331 -8.772 -3.435 1.00 98.38 92 VAL A C 1
ATOM 702 O O . VAL A 1 92 ? -2.078 -9.536 -4.044 1.00 98.38 92 VAL A O 1
ATOM 705 N N . ARG A 1 93 ? -0.941 -9.039 -2.188 1.00 98.31 93 ARG A N 1
ATOM 706 C CA . ARG A 1 93 ? -1.352 -10.264 -1.498 1.00 98.31 93 ARG A CA 1
ATOM 707 C C . ARG A 1 93 ? -2.827 -10.264 -1.085 1.00 98.31 93 ARG A C 1
ATOM 709 O O . ARG A 1 93 ? -3.369 -11.347 -0.858 1.00 98.31 93 ARG A O 1
ATOM 716 N N . LYS A 1 94 ? -3.474 -9.096 -1.023 1.00 97.50 94 LYS A N 1
ATOM 717 C CA . LYS A 1 94 ? -4.931 -8.939 -0.860 1.00 97.50 94 LYS A CA 1
ATOM 718 C C . LYS A 1 94 ? -5.711 -9.080 -2.176 1.00 97.50 94 LYS A C 1
ATOM 720 O O . LYS A 1 94 ? -6.930 -9.160 -2.119 1.00 97.50 94 LYS A O 1
ATOM 725 N N . GLY A 1 95 ? -5.029 -9.165 -3.324 1.00 97.31 95 GLY A N 1
ATOM 726 C CA . GLY A 1 95 ? -5.638 -9.531 -4.611 1.00 97.31 95 GLY A CA 1
ATOM 727 C C . GLY A 1 95 ? -5.582 -8.472 -5.706 1.00 97.31 95 GLY A C 1
ATOM 728 O O . GLY A 1 95 ? -6.173 -8.675 -6.759 1.00 97.31 95 GLY A O 1
ATOM 729 N N . SER A 1 96 ? -4.865 -7.365 -5.504 1.00 98.12 96 SER A N 1
ATOM 730 C CA . SER A 1 96 ? -4.707 -6.325 -6.529 1.00 98.12 96 SER A CA 1
ATOM 731 C C . SER A 1 96 ? -3.425 -6.467 -7.348 1.00 98.12 96 SER A C 1
ATOM 733 O O . SER A 1 96 ? -2.413 -6.985 -6.888 1.00 98.12 96 SER A O 1
ATOM 735 N N . ILE A 1 97 ? -3.432 -5.946 -8.570 1.00 98.38 97 ILE A N 1
ATOM 736 C CA . ILE A 1 97 ? -2.210 -5.688 -9.335 1.00 98.38 97 ILE A CA 1
ATOM 737 C C . ILE A 1 97 ? -1.713 -4.291 -8.966 1.00 98.38 97 ILE A C 1
ATOM 739 O O . ILE A 1 97 ? -2.493 -3.344 -8.975 1.00 98.38 97 ILE A O 1
ATOM 743 N N . VAL A 1 98 ? -0.421 -4.148 -8.671 1.00 98.19 98 VAL A N 1
ATOM 744 C CA . VAL A 1 98 ? 0.206 -2.836 -8.455 1.00 98.19 98 VAL A CA 1
ATOM 745 C C . VAL A 1 98 ? 1.121 -2.512 -9.627 1.00 98.19 98 VAL A C 1
ATOM 747 O O . VAL A 1 98 ? 2.016 -3.294 -9.950 1.00 98.19 98 VAL A O 1
ATOM 750 N N . ILE A 1 99 ? 0.920 -1.348 -10.240 1.00 94.81 99 ILE A N 1
ATOM 751 C CA . ILE A 1 99 ? 1.836 -0.766 -11.223 1.00 94.81 99 ILE A CA 1
ATOM 752 C C . ILE A 1 99 ? 2.598 0.354 -10.523 1.00 94.81 99 ILE A C 1
ATOM 754 O O . ILE A 1 99 ? 2.005 1.353 -10.129 1.00 94.81 99 ILE A O 1
ATOM 758 N N . TYR A 1 100 ? 3.905 0.182 -10.356 1.00 93.12 100 TYR A N 1
ATOM 759 C CA . TYR A 1 100 ? 4.777 1.183 -9.754 1.00 93.12 100 TYR A CA 1
ATOM 760 C C . TYR A 1 100 ? 5.503 1.950 -10.853 1.00 93.12 100 TYR A C 1
ATOM 762 O O . TYR A 1 100 ? 6.357 1.388 -11.545 1.00 93.12 100 TYR A O 1
ATOM 770 N N . THR A 1 101 ? 5.150 3.217 -11.043 1.00 89.00 101 THR A N 1
ATOM 771 C CA . THR A 1 101 ? 5.706 4.038 -12.127 1.00 89.00 101 THR A CA 1
ATOM 772 C C . THR A 1 101 ? 7.101 4.527 -11.766 1.00 89.00 101 THR A C 1
ATOM 774 O O . THR A 1 101 ? 7.298 5.012 -10.656 1.00 89.00 101 THR A O 1
ATOM 777 N N . ARG A 1 102 ? 8.052 4.489 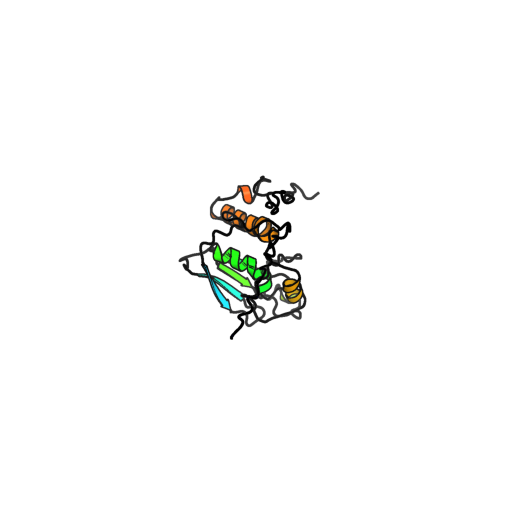-12.699 1.00 83.31 102 ARG A N 1
ATOM 778 C CA . ARG A 1 102 ? 9.366 5.125 -12.563 1.00 83.31 102 ARG A CA 1
ATOM 779 C C . ARG A 1 102 ? 9.388 6.388 -13.412 1.00 83.31 102 ARG A C 1
ATOM 781 O O . ARG A 1 102 ? 9.903 6.348 -14.518 1.00 83.31 102 ARG A O 1
ATOM 788 N N . TYR A 1 103 ? 8.866 7.498 -12.893 1.00 76.31 103 TYR A N 1
ATOM 789 C CA . TYR A 1 103 ? 8.908 8.795 -13.594 1.00 76.31 103 TYR A CA 1
ATOM 790 C C . TYR A 1 103 ? 10.217 9.574 -13.330 1.00 76.31 103 TYR A C 1
ATOM 792 O O . TYR A 1 103 ? 10.513 10.591 -13.968 1.00 76.31 103 TYR A O 1
ATOM 800 N N . GLN A 1 104 ? 11.019 9.101 -12.367 1.00 77.19 104 GLN A N 1
ATOM 801 C CA . GLN A 1 104 ? 12.320 9.649 -11.997 1.00 77.19 104 GLN A CA 1
ATOM 802 C C . GLN A 1 104 ? 13.407 8.582 -12.186 1.00 77.19 104 GLN A C 1
ATOM 804 O O . GLN A 1 104 ? 13.411 7.549 -11.517 1.00 77.19 104 GLN A O 1
ATOM 809 N N . TYR A 1 105 ? 14.364 8.821 -13.087 1.00 77.56 105 TYR A N 1
ATOM 810 C CA . TYR A 1 105 ? 15.461 7.871 -13.308 1.00 77.56 105 TYR A CA 1
ATOM 811 C C . TYR A 1 105 ? 16.516 7.949 -12.204 1.00 77.56 105 TYR A C 1
ATOM 813 O O . TYR A 1 105 ? 17.021 6.920 -11.750 1.00 77.56 105 TYR A O 1
ATOM 821 N N . SER A 1 106 ? 16.844 9.171 -11.777 1.00 81.12 106 SER A N 1
ATOM 822 C CA . SER A 1 106 ? 17.828 9.447 -10.734 1.00 81.12 106 SER A CA 1
ATOM 823 C C . SER A 1 106 ? 17.535 10.776 -10.031 1.00 81.12 106 SER A C 1
ATOM 825 O O . SER A 1 106 ? 16.614 11.512 -10.387 1.00 81.12 106 SER A O 1
ATOM 827 N N . MET A 1 107 ? 18.358 11.133 -9.044 1.00 83.12 107 MET A N 1
ATOM 828 C CA . MET A 1 107 ? 18.282 12.447 -8.388 1.00 83.12 107 MET A CA 1
ATOM 829 C C . MET A 1 107 ? 18.555 13.618 -9.345 1.00 83.12 107 MET A C 1
ATOM 831 O O . MET A 1 107 ? 18.155 14.739 -9.057 1.00 83.12 107 MET A O 1
ATOM 835 N N . ALA A 1 108 ? 19.213 13.362 -10.481 1.00 79.00 108 ALA A N 1
ATOM 836 C CA . ALA A 1 108 ? 19.505 14.376 -11.490 1.00 79.00 108 ALA A CA 1
ATOM 837 C C . ALA A 1 108 ? 18.326 14.640 -12.444 1.00 79.00 108 ALA A C 1
ATOM 839 O O . ALA A 1 108 ? 18.372 15.599 -13.215 1.00 79.00 108 ALA A O 1
ATOM 840 N N . THR A 1 109 ? 17.269 13.815 -12.422 1.00 71.25 109 THR A N 1
ATOM 841 C CA . THR A 1 109 ? 16.054 14.095 -13.195 1.00 71.25 109 THR A CA 1
ATOM 842 C C . THR A 1 109 ? 15.416 15.375 -12.655 1.00 71.25 109 THR A C 1
ATOM 844 O O . THR A 1 109 ? 14.929 15.413 -11.526 1.00 71.25 109 THR A O 1
ATOM 847 N N . LEU A 1 110 ? 15.451 16.441 -13.456 1.00 68.50 110 LEU A N 1
ATOM 848 C CA . LEU A 1 110 ? 14.941 17.745 -13.045 1.00 68.50 110 LEU A CA 1
ATOM 849 C C . LEU A 1 110 ? 13.409 17.715 -12.909 1.00 68.50 110 LEU A C 1
ATOM 851 O O . LEU A 1 110 ? 12.756 17.126 -13.771 1.00 68.50 110 LEU A O 1
ATOM 855 N N . PRO A 1 111 ? 12.823 18.419 -11.918 1.00 63.38 111 PRO A N 1
ATOM 856 C CA . PRO A 1 111 ? 11.376 18.417 -11.684 1.00 63.38 111 PRO A CA 1
ATOM 857 C C . PRO A 1 111 ? 10.522 18.772 -12.906 1.00 63.38 111 PRO A C 1
ATOM 859 O O . PRO A 1 111 ? 9.450 18.208 -13.092 1.00 63.38 111 PRO A O 1
ATOM 862 N N . ARG A 1 112 ? 11.024 19.641 -13.797 1.00 62.88 112 ARG A N 1
ATOM 863 C CA . ARG A 1 112 ? 10.340 19.999 -15.055 1.00 62.88 112 ARG A CA 1
ATOM 864 C C . ARG A 1 112 ? 10.086 18.815 -15.998 1.00 62.88 112 ARG A C 1
ATOM 866 O O . ARG A 1 112 ? 9.238 18.926 -16.873 1.00 62.88 112 ARG A O 1
ATOM 873 N N . TYR A 1 113 ? 10.806 17.707 -15.827 1.00 59.19 113 TYR A N 1
ATOM 874 C CA . TYR A 1 113 ? 10.630 16.496 -16.625 1.00 59.19 113 TYR A CA 1
ATOM 875 C C . TYR A 1 113 ? 9.673 15.485 -15.983 1.00 59.19 113 TYR A C 1
ATOM 877 O O . TYR A 1 113 ? 9.301 14.529 -16.648 1.00 59.19 113 TYR A O 1
ATOM 885 N N . PHE A 1 114 ? 9.228 15.678 -14.733 1.00 63.88 114 PHE A N 1
ATOM 886 C CA . PHE A 1 114 ? 8.304 14.732 -14.088 1.00 63.88 114 PHE A CA 1
ATOM 887 C C . PHE A 1 114 ? 6.973 14.664 -14.838 1.00 63.88 114 PHE A C 1
ATOM 889 O O . PHE A 1 114 ? 6.523 13.577 -15.176 1.00 63.88 114 PHE A O 1
ATOM 896 N N . ASN A 1 115 ? 6.415 15.823 -15.195 1.00 54.28 115 ASN A N 1
ATOM 897 C CA . ASN A 1 115 ? 5.150 15.914 -15.927 1.00 54.28 115 ASN A CA 1
ATOM 898 C C . ASN A 1 115 ? 5.260 15.396 -17.370 1.00 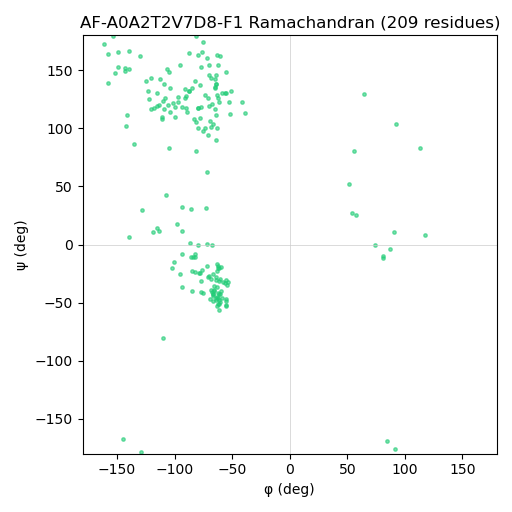54.28 115 ASN A C 1
ATOM 900 O O . ASN A 1 115 ? 4.288 14.889 -17.912 1.00 54.28 115 ASN A O 1
ATOM 904 N N . GLN A 1 116 ? 6.440 15.516 -17.990 1.00 54.03 116 GLN A N 1
ATOM 905 C CA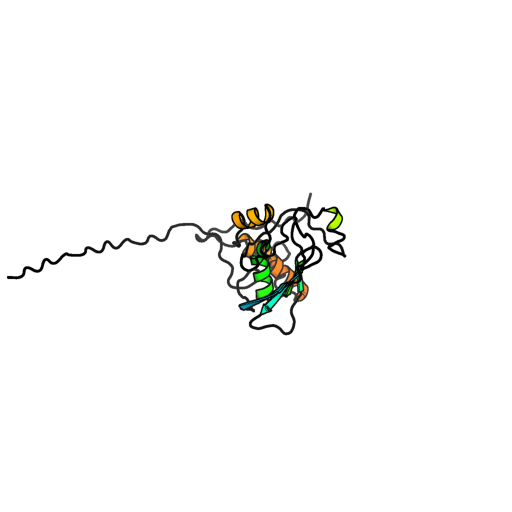 . GLN A 1 116 ? 6.693 14.993 -19.338 1.00 54.03 116 GLN A CA 1
ATOM 906 C C . GLN A 1 116 ? 6.900 13.471 -19.331 1.00 54.03 116 GLN A C 1
ATOM 908 O O . GLN A 1 116 ? 6.529 12.803 -20.284 1.00 54.03 116 GLN A O 1
ATOM 913 N N . ASN A 1 117 ? 7.460 12.915 -18.253 1.00 53.28 117 ASN A N 1
ATOM 914 C CA . ASN A 1 117 ? 7.669 11.473 -18.104 1.00 53.28 117 ASN A CA 1
ATOM 915 C C . ASN A 1 117 ? 6.417 10.724 -17.619 1.00 53.28 117 ASN A C 1
ATOM 917 O O . ASN A 1 117 ? 6.316 9.516 -17.816 1.00 53.28 117 ASN A O 1
ATOM 921 N N . ALA A 1 118 ? 5.496 11.423 -16.951 1.00 52.16 118 ALA A N 1
ATOM 922 C CA . ALA A 1 118 ? 4.283 10.874 -16.352 1.00 52.16 118 ALA A CA 1
ATOM 923 C C . ALA A 1 118 ? 3.027 11.280 -17.141 1.00 52.16 118 ALA A C 1
ATOM 925 O O . ALA A 1 118 ? 2.056 11.698 -16.523 1.00 52.16 118 ALA A O 1
ATOM 926 N N . GLU A 1 119 ? 3.072 11.234 -18.482 1.00 42.81 119 GLU A N 1
ATOM 927 C CA . GLU A 1 119 ? 1.996 11.718 -19.365 1.00 42.81 119 GLU A CA 1
ATOM 928 C C . GLU A 1 119 ? 0.596 11.386 -18.800 1.00 42.81 119 GLU A C 1
ATOM 930 O O . GLU A 1 119 ? 0.206 10.222 -18.720 1.00 42.81 119 GLU A O 1
ATOM 935 N N . THR A 1 120 ? -0.129 12.448 -18.416 1.00 41.03 120 THR A N 1
ATOM 936 C CA . THR A 1 120 ? -1.382 12.546 -17.627 1.00 41.03 120 THR A CA 1
ATOM 937 C C . THR A 1 120 ? -1.208 12.738 -16.104 1.00 41.03 120 THR A C 1
ATOM 939 O O . THR A 1 120 ? -0.875 11.835 -15.346 1.00 41.03 120 THR A O 1
ATOM 942 N N . GLU A 1 121 ? -1.442 13.986 -15.672 1.00 39.28 121 GLU A N 1
ATOM 943 C CA . GLU A 1 121 ? -1.302 14.518 -14.307 1.00 39.28 121 GLU A CA 1
ATOM 944 C C . GLU A 1 121 ? -1.798 13.599 -13.180 1.00 39.28 121 GLU A C 1
ATOM 946 O O . GLU A 1 121 ? -2.991 13.331 -13.061 1.00 39.28 121 GLU A O 1
ATOM 951 N N . ILE A 1 122 ? -0.889 13.286 -12.250 1.00 31.38 122 ILE A N 1
ATOM 952 C CA . ILE A 1 122 ? -1.176 13.124 -10.818 1.00 31.38 122 ILE A CA 1
ATOM 953 C C . ILE A 1 122 ? 0.014 13.718 -10.049 1.00 31.38 122 ILE A C 1
ATOM 955 O O . ILE A 1 122 ? 1.112 13.160 -10.074 1.00 31.38 122 ILE A O 1
ATOM 959 N N . THR A 1 123 ? -0.180 14.841 -9.351 1.00 39.53 123 THR A N 1
ATOM 960 C CA . THR A 1 123 ? 0.840 15.421 -8.459 1.00 39.53 123 THR A CA 1
ATOM 961 C C . THR A 1 123 ? 0.601 15.000 -7.012 1.00 39.53 123 THR A C 1
ATOM 963 O O . THR A 1 123 ? -0.472 15.250 -6.469 1.00 39.53 123 THR A O 1
ATOM 966 N N . ALA A 1 124 ? 1.625 14.448 -6.359 1.00 34.88 124 ALA A N 1
ATOM 967 C CA . ALA A 1 124 ? 1.691 14.308 -4.905 1.00 34.88 124 ALA A CA 1
ATOM 968 C C . ALA A 1 124 ? 2.858 15.161 -4.378 1.00 34.88 124 ALA A C 1
ATOM 970 O O . ALA A 1 124 ? 4.008 14.944 -4.763 1.00 34.88 124 ALA A O 1
ATOM 971 N N . SER A 1 125 ? 2.580 16.147 -3.518 1.00 29.64 125 SER A N 1
ATOM 972 C CA . SER A 1 125 ? 3.607 16.968 -2.865 1.00 29.64 125 SER A CA 1
ATOM 973 C C . SER A 1 125 ? 3.719 16.646 -1.370 1.00 29.64 125 SER A C 1
ATOM 975 O O . SER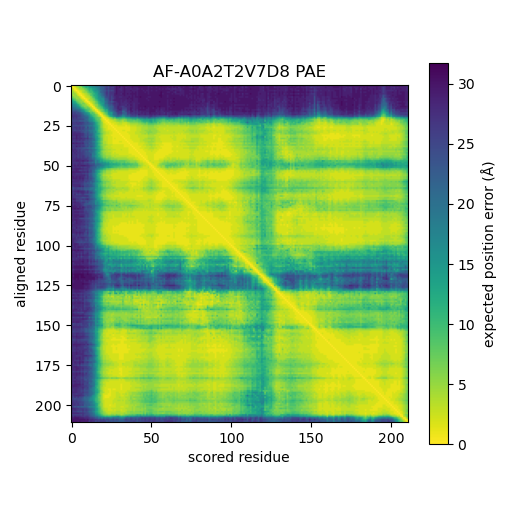 A 1 125 ? 2.799 16.939 -0.616 1.00 29.64 125 SER A O 1
ATOM 977 N N . HIS A 1 126 ? 4.899 16.134 -0.992 1.00 35.75 126 HIS A N 1
ATOM 978 C CA . HIS A 1 126 ? 5.499 15.961 0.346 1.00 35.75 126 HIS A CA 1
ATOM 979 C C . HIS A 1 126 ? 4.838 15.014 1.373 1.00 35.75 126 HIS A C 1
ATOM 981 O O . HIS A 1 126 ? 3.678 15.153 1.732 1.00 35.75 126 HIS A O 1
ATOM 987 N N . GLY A 1 127 ? 5.677 14.121 1.928 1.00 43.59 127 GLY A N 1
ATOM 988 C CA . GLY A 1 127 ? 5.381 13.211 3.045 1.00 43.59 127 GLY A CA 1
ATOM 989 C C . GLY A 1 127 ? 5.369 11.743 2.615 1.00 43.59 127 GLY A C 1
ATOM 990 O O . GLY A 1 127 ? 4.316 11.198 2.310 1.00 43.59 127 GLY A O 1
ATOM 991 N N . GLU A 1 128 ? 6.535 11.092 2.536 1.00 54.22 128 GLU A N 1
ATOM 992 C CA . GLU A 1 128 ? 6.608 9.706 2.056 1.00 54.22 128 GLU A CA 1
ATOM 993 C C . GLU A 1 128 ? 6.152 8.702 3.128 1.00 54.22 128 GLU A C 1
ATOM 995 O O . GLU A 1 128 ? 6.778 8.565 4.181 1.00 54.22 128 GLU A O 1
ATOM 1000 N N . ILE A 1 129 ? 5.087 7.955 2.826 1.00 61.59 129 ILE A N 1
ATOM 1001 C CA . ILE A 1 129 ? 4.644 6.782 3.588 1.00 61.59 129 ILE A CA 1
ATOM 1002 C C . ILE A 1 129 ? 5.497 5.589 3.155 1.00 61.59 129 ILE A C 1
ATOM 1004 O O . ILE A 1 129 ? 5.126 4.806 2.280 1.00 61.59 129 ILE A O 1
ATOM 1008 N N . LEU A 1 130 ? 6.704 5.505 3.700 1.00 75.19 130 LEU A N 1
ATOM 1009 C CA . LEU A 1 130 ? 7.637 4.435 3.375 1.00 75.19 130 LEU A CA 1
ATOM 1010 C C . LEU A 1 130 ? 7.350 3.213 4.243 1.00 75.19 130 LEU A C 1
ATOM 1012 O O . LEU A 1 130 ? 7.229 3.333 5.461 1.00 75.19 130 LEU A O 1
ATOM 1016 N N . SER A 1 131 ? 7.331 2.039 3.618 1.00 76.44 131 SER A N 1
ATOM 1017 C CA . SER A 1 131 ? 7.257 0.734 4.281 1.00 76.44 131 SER A CA 1
ATOM 1018 C C . SER A 1 131 ? 8.264 -0.189 3.606 1.00 76.44 131 SER A C 1
ATOM 1020 O O . SER A 1 131 ? 7.965 -0.867 2.622 1.00 76.44 131 SER A O 1
ATOM 1022 N N . VAL A 1 132 ? 9.511 -0.156 4.075 1.00 79.44 132 VAL A N 1
ATOM 1023 C CA . VAL A 1 132 ? 10.617 -0.799 3.354 1.00 79.44 132 VAL A CA 1
ATOM 1024 C C . VAL A 1 132 ? 10.457 -2.321 3.283 1.00 79.44 132 VAL A C 1
ATOM 1026 O O . VAL A 1 132 ? 10.177 -2.981 4.284 1.00 79.44 132 VAL A O 1
ATOM 1029 N N . PHE A 1 133 ? 10.684 -2.892 2.095 1.00 84.44 133 PHE A N 1
ATOM 1030 C CA . PHE A 1 133 ? 10.811 -4.336 1.891 1.00 84.44 133 PHE A CA 1
ATOM 1031 C C . PHE A 1 133 ? 11.887 -4.654 0.846 1.00 84.44 133 PHE A C 1
ATOM 1033 O O . PHE A 1 133 ? 11.668 -4.572 -0.366 1.00 84.44 133 PHE A O 1
ATOM 1040 N N . ASP A 1 134 ? 13.058 -5.073 1.324 1.00 85.56 134 ASP A N 1
ATOM 1041 C CA . ASP A 1 134 ? 14.274 -5.228 0.512 1.00 85.56 134 ASP A CA 1
ATOM 1042 C C . ASP A 1 134 ? 14.173 -6.260 -0.616 1.00 85.56 134 ASP A C 1
ATOM 1044 O O . ASP A 1 134 ? 14.943 -6.208 -1.574 1.00 85.56 134 ASP A O 1
ATOM 1048 N N . ARG A 1 135 ? 13.202 -7.178 -0.570 1.00 86.88 135 ARG A N 1
ATOM 1049 C CA . ARG A 1 135 ? 12.985 -8.140 -1.662 1.00 86.88 135 ARG A CA 1
ATOM 1050 C C . ARG A 1 135 ? 12.601 -7.459 -2.980 1.00 86.88 135 ARG A C 1
ATOM 1052 O O . ARG A 1 135 ? 12.771 -8.063 -4.035 1.00 86.88 135 ARG A O 1
ATOM 1059 N N . TYR A 1 136 ? 12.071 -6.238 -2.928 1.00 89.19 136 TYR A N 1
ATOM 1060 C CA . TYR A 1 136 ? 11.727 -5.446 -4.113 1.00 89.19 136 TYR A CA 1
ATOM 1061 C C . TYR A 1 136 ? 12.813 -4.430 -4.476 1.00 89.19 136 TYR A C 1
ATOM 10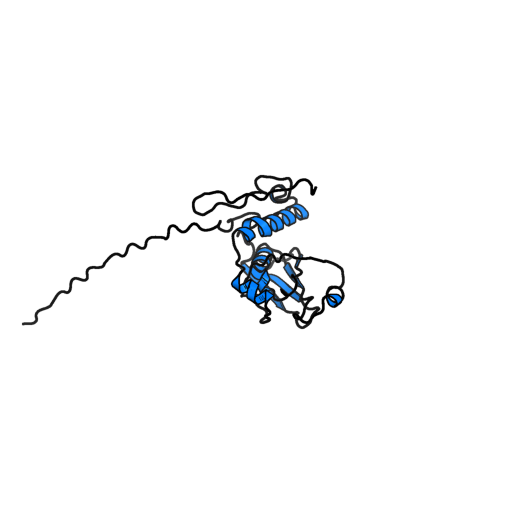63 O O . TYR A 1 136 ? 12.558 -3.481 -5.206 1.00 89.19 136 TYR A O 1
ATOM 1071 N N . ASN A 1 137 ? 14.030 -4.596 -3.963 1.00 88.50 137 ASN A N 1
ATOM 1072 C CA . ASN A 1 137 ? 15.128 -3.690 -4.252 1.00 88.50 137 ASN A CA 1
ATOM 1073 C C . ASN A 1 137 ? 15.559 -3.785 -5.723 1.00 88.50 137 ASN A C 1
ATOM 1075 O O . ASN A 1 137 ? 16.012 -4.833 -6.173 1.00 88.50 137 ASN A O 1
ATOM 1079 N N . SER A 1 138 ? 15.491 -2.659 -6.438 1.00 86.56 138 SER A N 1
ATOM 1080 C CA . SER A 1 138 ? 15.937 -2.539 -7.834 1.00 86.56 138 SER A CA 1
ATOM 1081 C C . SER A 1 138 ? 17.456 -2.380 -8.011 1.00 86.56 138 SER A C 1
ATOM 1083 O O . SER A 1 138 ? 17.936 -2.222 -9.127 1.00 86.56 138 SER A O 1
ATOM 1085 N N . GLY A 1 139 ? 18.232 -2.359 -6.924 1.00 86.88 139 GLY A N 1
ATOM 1086 C CA . GLY A 1 139 ? 19.680 -2.112 -6.936 1.00 86.88 139 GLY A CA 1
ATOM 1087 C C . GLY A 1 139 ? 20.064 -0.630 -7.012 1.00 86.88 139 GLY A C 1
ATOM 1088 O O . GLY A 1 139 ? 21.212 -0.279 -6.748 1.00 86.88 139 GLY A O 1
ATOM 1089 N N . HIS A 1 140 ? 19.112 0.260 -7.297 1.00 85.00 140 HIS A N 1
ATOM 1090 C CA . HIS A 1 140 ? 19.344 1.701 -7.309 1.00 85.00 140 HIS A CA 1
ATOM 1091 C C . HIS A 1 140 ? 19.274 2.308 -5.901 1.00 85.00 140 HIS A C 1
ATOM 1093 O O . HIS A 1 140 ? 18.407 1.952 -5.098 1.00 85.00 140 HIS A O 1
ATOM 1099 N N . GLY A 1 141 ? 20.159 3.267 -5.615 1.00 85.00 141 GLY A N 1
ATOM 1100 C CA . GLY A 1 141 ? 20.250 3.930 -4.316 1.00 85.00 141 GLY A CA 1
ATOM 1101 C C . GLY A 1 141 ? 20.497 5.432 -4.431 1.00 85.00 141 GLY A C 1
ATOM 1102 O O . GLY A 1 141 ? 21.092 5.910 -5.394 1.00 85.00 141 GLY A O 1
ATOM 1103 N N . ASN A 1 142 ? 20.021 6.176 -3.436 1.00 88.31 142 ASN A N 1
ATOM 1104 C CA . ASN A 1 142 ? 20.255 7.606 -3.239 1.00 88.31 142 ASN A CA 1
ATOM 1105 C C . ASN A 1 142 ? 19.947 7.969 -1.768 1.00 88.31 142 ASN A C 1
ATOM 1107 O O . ASN A 1 142 ? 19.415 7.120 -1.052 1.00 88.31 142 ASN A O 1
ATOM 1111 N N . PRO A 1 143 ? 20.236 9.197 -1.299 1.00 86.12 143 PRO A N 1
ATOM 1112 C CA . PRO A 1 143 ? 20.021 9.575 0.099 1.00 86.12 143 PRO A CA 1
ATOM 1113 C C . PRO A 1 143 ? 18.596 9.358 0.637 1.00 86.12 143 PRO A C 1
ATOM 1115 O O . PRO A 1 143 ? 18.461 8.977 1.796 1.00 86.12 143 PRO A O 1
ATOM 1118 N N . VAL A 1 144 ? 17.547 9.537 -0.177 1.00 83.38 144 VAL A N 1
ATOM 1119 C CA . VAL A 1 144 ? 16.149 9.256 0.207 1.00 83.38 144 VAL A CA 1
ATOM 1120 C C . VAL A 1 144 ? 15.954 7.758 0.425 1.00 83.38 144 VAL A C 1
ATOM 1122 O O . VAL A 1 144 ? 15.486 7.350 1.481 1.00 83.38 144 VAL A O 1
ATOM 1125 N N . ILE A 1 145 ? 16.409 6.922 -0.515 1.00 84.81 145 ILE A N 1
ATOM 1126 C CA . ILE A 1 145 ? 16.330 5.453 -0.405 1.00 84.81 145 ILE A CA 1
ATOM 1127 C C . ILE A 1 145 ? 17.148 4.940 0.789 1.00 84.81 145 ILE A C 1
ATOM 1129 O O . ILE A 1 145 ? 16.703 4.055 1.515 1.00 84.81 145 ILE A O 1
ATOM 1133 N N . TRP A 1 146 ? 18.344 5.482 1.021 1.00 84.06 146 TRP A N 1
ATOM 1134 C CA . TRP A 1 146 ? 19.176 5.082 2.158 1.00 84.06 146 TRP A CA 1
ATOM 1135 C C . TRP A 1 146 ? 18.553 5.486 3.487 1.00 84.06 146 TRP A C 1
ATOM 1137 O O . TRP A 1 146 ? 18.511 4.679 4.414 1.00 84.06 146 TRP A O 1
ATOM 1147 N N . ARG A 1 147 ? 18.003 6.703 3.559 1.00 79.56 147 ARG A N 1
ATOM 1148 C CA . ARG A 1 147 ? 17.237 7.151 4.719 1.00 79.56 147 ARG A CA 1
ATOM 1149 C C . ARG A 1 147 ? 16.015 6.269 4.940 1.00 79.56 147 ARG A C 1
ATOM 1151 O O . ARG A 1 147 ? 15.775 5.901 6.080 1.00 79.56 147 ARG A O 1
ATOM 1158 N N . ALA A 1 148 ? 15.290 5.895 3.885 1.00 78.31 148 ALA A N 1
ATOM 1159 C CA . ALA A 1 148 ? 14.155 4.982 3.969 1.00 78.31 148 ALA A CA 1
ATOM 1160 C C . ALA A 1 148 ? 14.567 3.663 4.629 1.00 78.31 148 ALA A C 1
ATOM 1162 O O . ALA A 1 148 ? 13.979 3.271 5.628 1.00 78.31 148 ALA A O 1
ATOM 1163 N N . ARG A 1 149 ? 15.635 3.023 4.142 1.00 81.25 149 ARG A N 1
ATOM 1164 C CA . ARG A 1 149 ? 16.122 1.748 4.697 1.00 81.25 149 ARG A CA 1
ATOM 1165 C C . ARG A 1 149 ? 16.552 1.828 6.157 1.00 81.25 149 ARG A C 1
ATOM 1167 O O . ARG A 1 149 ? 16.452 0.837 6.865 1.00 81.25 149 ARG A O 1
ATOM 1174 N N . TRP A 1 150 ? 17.064 2.977 6.589 1.00 72.44 150 TRP A N 1
ATOM 1175 C CA . TRP A 1 150 ? 17.507 3.167 7.967 1.00 72.44 150 TRP A CA 1
ATOM 1176 C C . TRP A 1 150 ? 16.367 3.579 8.911 1.00 72.44 150 TRP A C 1
ATOM 1178 O O . TRP A 1 150 ? 16.316 3.117 10.046 1.00 72.44 150 TRP A O 1
ATOM 1188 N N . ALA A 1 151 ? 15.461 4.448 8.458 1.00 71.06 151 ALA A N 1
ATOM 1189 C CA . ALA A 1 151 ? 14.462 5.099 9.307 1.00 71.06 151 ALA A CA 1
ATOM 1190 C C . ALA A 1 151 ? 13.049 4.507 9.204 1.00 71.06 151 ALA A C 1
ATOM 1192 O O . ALA A 1 151 ? 12.234 4.762 10.086 1.00 71.06 151 ALA A O 1
ATOM 1193 N N . SER A 1 152 ? 12.724 3.780 8.131 1.00 74.88 152 SER A N 1
ATOM 1194 C CA . SER A 1 152 ? 11.381 3.243 7.885 1.00 74.88 152 SER A CA 1
ATOM 1195 C C . SER A 1 152 ? 11.349 1.728 8.057 1.00 74.88 152 SER A C 1
ATOM 1197 O O . SER A 1 152 ? 12.237 1.001 7.615 1.00 74.88 152 SER A O 1
ATOM 1199 N N . GLN A 1 153 ? 10.282 1.259 8.698 1.00 72.12 153 GLN A N 1
ATOM 1200 C CA . GLN A 1 153 ? 9.959 -0.148 8.886 1.00 72.12 153 GLN A CA 1
ATOM 1201 C C . GLN A 1 153 ? 8.447 -0.309 8.775 1.00 72.12 153 GLN A C 1
ATOM 1203 O O . GLN A 1 153 ? 7.713 0.594 9.168 1.00 72.12 153 GLN A O 1
ATOM 1208 N N . THR A 1 154 ? 7.995 -1.467 8.292 1.00 81.94 154 THR A N 1
ATOM 1209 C CA . THR A 1 154 ? 6.564 -1.793 8.321 1.00 81.94 154 THR A CA 1
ATOM 1210 C C . THR A 1 154 ? 6.132 -2.045 9.768 1.00 81.94 154 THR A C 1
ATOM 1212 O O . THR A 1 154 ? 6.651 -2.959 10.410 1.00 81.94 154 THR A O 1
ATOM 1215 N N . ASN A 1 155 ? 5.200 -1.253 10.289 1.00 80.12 155 ASN A N 1
ATOM 1216 C CA . ASN A 1 155 ? 4.782 -1.293 11.689 1.00 80.12 155 ASN A CA 1
ATOM 1217 C C . ASN A 1 155 ? 3.278 -1.001 11.869 1.00 80.12 155 ASN A C 1
ATOM 1219 O O . ASN A 1 155 ? 2.497 -1.011 10.920 1.00 80.12 155 ASN A O 1
ATOM 1223 N N . ALA A 1 156 ? 2.858 -0.763 13.113 1.00 83.06 156 ALA A N 1
ATOM 1224 C CA . ALA A 1 156 ? 1.462 -0.523 13.464 1.00 83.06 156 ALA A CA 1
ATOM 1225 C C . ALA A 1 156 ? 0.813 0.648 12.703 1.00 83.06 156 ALA A C 1
ATOM 1227 O O . ALA A 1 156 ? -0.370 0.572 12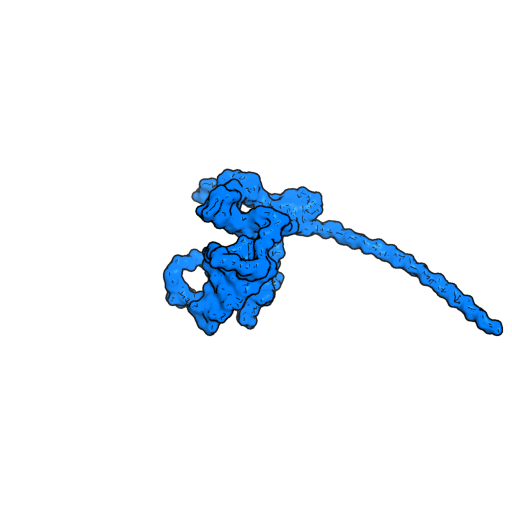.382 1.00 83.06 156 ALA A O 1
ATOM 1228 N N . VAL A 1 157 ? 1.558 1.708 12.371 1.00 83.81 157 VAL A N 1
ATOM 1229 C CA . VAL A 1 157 ? 1.012 2.837 11.600 1.00 83.81 157 VAL A CA 1
ATOM 1230 C C . VAL A 1 157 ? 0.643 2.391 10.184 1.00 83.81 157 VAL A C 1
ATOM 1232 O O . VAL A 1 157 ? -0.386 2.811 9.661 1.00 83.81 157 VAL A O 1
ATOM 1235 N N . ASP A 1 158 ? 1.410 1.483 9.579 1.00 85.50 158 ASP A N 1
ATOM 1236 C CA . ASP A 1 158 ? 1.048 0.895 8.290 1.00 85.50 158 ASP A CA 1
ATOM 1237 C C . ASP A 1 158 ? -0.249 0.098 8.402 1.00 85.50 158 ASP A C 1
ATOM 1239 O O . ASP A 1 158 ? -1.204 0.363 7.675 1.00 85.50 158 ASP A O 1
ATOM 1243 N N . TYR A 1 159 ? -0.315 -0.836 9.353 1.00 89.38 159 TYR A N 1
ATOM 1244 C CA . TYR A 1 159 ? -1.446 -1.755 9.474 1.00 89.38 159 TYR A CA 1
ATOM 1245 C C . TYR A 1 159 ? -2.744 -1.055 9.866 1.00 89.38 159 TYR A C 1
ATOM 1247 O O . TYR A 1 159 ? -3.787 -1.375 9.308 1.00 89.38 159 TYR A O 1
ATOM 1255 N N . PHE A 1 160 ? -2.689 -0.116 10.814 1.00 90.25 160 PHE A N 1
ATOM 1256 C CA . PHE A 1 160 ? -3.875 0.492 11.420 1.00 90.25 160 PHE A CA 1
ATOM 1257 C C . PHE A 1 160 ? -4.233 1.871 10.863 1.00 90.25 160 PHE A C 1
ATOM 1259 O O . PHE A 1 160 ? -5.362 2.309 11.072 1.00 90.25 160 PHE A O 1
ATOM 1266 N N . CYS A 1 161 ? -3.335 2.537 10.130 1.00 88.75 161 CYS A N 1
ATOM 1267 C CA . CYS A 1 161 ? -3.650 3.776 9.417 1.00 88.75 161 CYS A CA 1
ATOM 1268 C C . CYS A 1 161 ? -3.649 3.538 7.906 1.00 88.75 161 CYS A C 1
ATOM 1270 O O . CYS A 1 161 ? -4.710 3.331 7.320 1.00 88.75 161 CYS A O 1
ATOM 1272 N N . TYR A 1 162 ? -2.478 3.523 7.269 1.00 90.31 162 TYR A N 1
ATOM 1273 C CA . TYR A 1 162 ? -2.394 3.627 5.811 1.00 90.31 162 TYR A CA 1
ATOM 1274 C C . TYR A 1 162 ? -3.048 2.452 5.083 1.00 90.31 162 TYR A C 1
ATOM 1276 O O . TYR A 1 162 ? -3.844 2.655 4.169 1.00 90.31 162 TYR A O 1
ATOM 1284 N N . TRP A 1 163 ? -2.755 1.220 5.499 1.00 94.81 163 TRP A N 1
ATOM 1285 C CA . TRP A 1 163 ? -3.276 0.020 4.849 1.00 94.81 163 TRP A CA 1
ATOM 1286 C C . TRP A 1 163 ? -4.742 -0.205 5.206 1.00 94.81 163 TRP A C 1
ATOM 1288 O O . TRP A 1 163 ? -5.537 -0.482 4.314 1.00 94.81 163 TRP A O 1
ATOM 1298 N N . LYS A 1 164 ? -5.123 -0.002 6.476 1.00 97.00 164 LYS A N 1
ATOM 1299 C CA . LYS A 1 164 ? -6.522 -0.074 6.926 1.00 97.00 164 LYS A CA 1
ATOM 1300 C C . LYS A 1 164 ? -7.419 0.869 6.131 1.00 97.00 164 LYS A C 1
ATOM 1302 O O . LYS A 1 164 ? -8.429 0.435 5.587 1.00 97.00 164 LYS A O 1
ATOM 1307 N N . LEU A 1 165 ? -7.052 2.149 6.060 1.00 96.25 165 LEU A N 1
ATOM 1308 C CA . LEU A 1 165 ? -7.856 3.161 5.379 1.00 96.25 165 LEU A CA 1
ATOM 1309 C C . LEU A 1 165 ? -7.881 2.929 3.866 1.00 96.25 165 LEU A C 1
ATOM 1311 O O . LEU A 1 165 ? -8.939 3.064 3.258 1.00 96.25 165 LEU A O 1
ATOM 1315 N N . PHE A 1 166 ? -6.759 2.520 3.264 1.00 96.75 166 PHE A N 1
ATOM 1316 C CA . PHE A 1 166 ? -6.714 2.171 1.844 1.00 96.75 166 PHE A CA 1
ATOM 1317 C C . PHE A 1 166 ? -7.622 0.978 1.512 1.00 96.75 166 PHE A C 1
ATOM 1319 O O . PHE A 1 166 ? -8.462 1.075 0.615 1.00 96.75 166 PHE A O 1
ATOM 1326 N N . ASP A 1 167 ? -7.489 -0.128 2.250 1.00 97.88 167 ASP A N 1
ATOM 1327 C CA . ASP A 1 167 ? -8.301 -1.331 2.061 1.00 97.88 167 ASP A CA 1
ATOM 1328 C C . ASP A 1 167 ? -9.791 -1.025 2.232 1.00 97.88 167 ASP A C 1
ATOM 1330 O O . ASP A 1 167 ? -10.608 -1.441 1.409 1.00 97.88 167 ASP A O 1
ATOM 1334 N N . ALA A 1 168 ? -10.145 -0.278 3.283 1.00 97.81 168 ALA A N 1
ATOM 1335 C CA . ALA A 1 168 ? -11.520 0.106 3.569 1.00 97.81 168 ALA A CA 1
ATOM 1336 C C . ALA A 1 168 ? -12.103 1.008 2.478 1.00 97.81 168 ALA A C 1
ATOM 1338 O O . ALA A 1 168 ? -13.214 0.763 2.010 1.00 97.81 168 ALA A O 1
ATOM 1339 N N . LEU A 1 169 ? -11.352 2.021 2.036 1.00 97.50 169 LEU A N 1
ATOM 1340 C CA . LEU A 1 169 ? -11.783 2.934 0.980 1.00 97.50 169 LEU A CA 1
ATOM 1341 C C . LEU A 1 169 ? -12.021 2.181 -0.328 1.00 97.50 169 LEU A C 1
ATOM 1343 O O . LEU A 1 169 ? -13.072 2.337 -0.948 1.00 97.50 169 LEU A O 1
ATOM 1347 N N . LYS A 1 170 ? -11.074 1.323 -0.720 1.00 96.94 170 LYS A N 1
ATOM 1348 C CA . LYS A 1 170 ? -11.188 0.491 -1.918 1.00 96.94 170 LYS A CA 1
ATOM 1349 C C . LYS A 1 170 ? -12.398 -0.445 -1.827 1.00 96.94 170 LYS A C 1
ATOM 1351 O O . LYS A 1 170 ? -13.197 -0.505 -2.759 1.00 96.94 170 LYS A O 1
ATOM 1356 N N . ALA A 1 171 ? -12.546 -1.170 -0.718 1.00 96.88 171 ALA A N 1
ATOM 1357 C CA . ALA A 1 171 ? -13.656 -2.099 -0.519 1.00 96.88 171 ALA A CA 1
ATOM 1358 C C . ALA A 1 171 ? -15.016 -1.384 -0.501 1.00 96.88 171 ALA A C 1
ATOM 1360 O O . ALA A 1 171 ? -15.988 -1.903 -1.052 1.00 96.88 171 ALA A O 1
ATOM 1361 N N . CYS A 1 172 ? -15.082 -0.182 0.070 1.00 97.88 172 CYS A N 1
ATOM 1362 C CA . CYS A 1 172 ? -16.304 0.610 0.092 1.00 97.88 172 CYS A CA 1
ATOM 1363 C C . CYS A 1 172 ? -16.651 1.112 -1.313 1.00 97.88 172 CYS A C 1
ATOM 1365 O O . CYS A 1 172 ? -17.780 0.939 -1.764 1.00 97.88 172 CYS A O 1
ATOM 1367 N N . ALA A 1 173 ? -15.671 1.658 -2.036 1.00 97.00 173 ALA A N 1
ATOM 1368 C CA . ALA A 1 173 ? -15.876 2.205 -3.374 1.00 97.00 173 ALA A CA 1
ATOM 1369 C C . ALA A 1 173 ? -16.263 1.137 -4.410 1.00 97.00 173 ALA A C 1
ATOM 1371 O O . ALA A 1 173 ? -17.109 1.394 -5.262 1.00 97.00 173 ALA A O 1
ATOM 1372 N N . LEU A 1 174 ? -15.651 -0.051 -4.351 1.00 95.44 174 LEU A N 1
ATOM 1373 C CA . LEU A 1 174 ? -15.838 -1.094 -5.367 1.00 95.44 174 LEU A CA 1
ATOM 1374 C C . LEU A 1 174 ? -16.914 -2.125 -5.005 1.00 95.44 174 LEU A C 1
ATOM 1376 O O . LEU A 1 174 ? -17.475 -2.751 -5.900 1.00 95.44 174 LEU A O 1
ATOM 1380 N N . ALA A 1 175 ? -17.190 -2.327 -3.713 1.00 95.25 175 ALA A N 1
ATOM 1381 C CA . ALA A 1 175 ? -18.060 -3.406 -3.239 1.00 95.25 175 ALA A CA 1
ATOM 1382 C C . ALA A 1 175 ? -19.008 -3.003 -2.095 1.00 95.25 175 ALA A C 1
ATOM 1384 O O . ALA A 1 175 ? -19.671 -3.872 -1.535 1.00 95.25 175 ALA A O 1
ATOM 1385 N N . ALA A 1 176 ? -19.077 -1.718 -1.720 1.00 96.88 176 ALA A N 1
ATOM 1386 C CA . ALA A 1 176 ? -19.877 -1.222 -0.593 1.00 96.88 176 ALA A CA 1
ATOM 1387 C C . ALA A 1 176 ? -19.593 -1.935 0.750 1.00 96.88 176 ALA A C 1
ATOM 1389 O O . ALA A 1 176 ? -20.451 -2.005 1.630 1.00 96.88 176 ALA A O 1
ATOM 1390 N N . HIS A 1 177 ? -18.378 -2.464 0.928 1.00 96.31 177 HIS A N 1
ATOM 1391 C CA . HIS A 1 177 ? -17.938 -3.143 2.149 1.00 96.31 177 HIS A CA 1
ATOM 1392 C C . HIS A 1 177 ? -16.994 -2.258 2.970 1.00 96.31 177 HIS A C 1
ATOM 1394 O O . HIS A 1 177 ? -16.223 -1.486 2.417 1.00 96.31 177 HIS A O 1
ATOM 1400 N N . TYR A 1 178 ? -17.012 -2.397 4.300 1.00 97.69 178 TYR A N 1
ATOM 1401 C CA . TYR A 1 178 ? -16.129 -1.656 5.219 1.00 97.69 178 TYR A CA 1
ATOM 1402 C C . TYR A 1 178 ? -16.222 -0.121 5.125 1.00 97.69 178 TYR A C 1
ATOM 1404 O O . TYR A 1 178 ? -15.288 0.582 5.504 1.00 97.69 178 TYR A O 1
ATOM 1412 N N . CYS A 1 179 ? -17.354 0.428 4.676 1.00 97.81 179 CYS A N 1
ATOM 1413 C CA . CYS A 1 179 ? -17.535 1.879 4.586 1.00 97.81 179 CYS A CA 1
ATOM 1414 C C . CYS A 1 179 ? -17.414 2.589 5.943 1.00 97.81 179 CYS A C 1
ATOM 1416 O O . CYS A 1 179 ? -16.926 3.714 5.991 1.00 97.81 179 CYS A O 1
ATOM 1418 N N . ASN A 1 180 ? -17.768 1.918 7.045 1.00 97.44 180 ASN A N 1
ATOM 1419 C CA . ASN A 1 180 ? -17.544 2.423 8.399 1.00 97.44 180 ASN A CA 1
ATOM 1420 C C . ASN A 1 180 ? -16.051 2.563 8.734 1.00 97.44 180 ASN A C 1
ATOM 1422 O O . ASN A 1 180 ? -15.696 3.466 9.467 1.00 97.44 180 ASN A O 1
ATOM 1426 N N . TYR A 1 181 ? -15.158 1.745 8.174 1.00 97.19 181 TYR A N 1
ATOM 1427 C CA . TYR A 1 181 ? -13.710 1.917 8.363 1.00 97.19 181 TYR A CA 1
ATOM 1428 C C . TYR A 1 181 ? -13.139 3.066 7.516 1.00 97.19 181 TYR A C 1
ATOM 1430 O O . TYR A 1 181 ? -12.065 3.574 7.832 1.00 97.19 181 TYR A O 1
ATOM 1438 N N . ALA A 1 182 ? -13.823 3.450 6.433 1.00 95.62 182 ALA A N 1
ATOM 1439 C CA . ALA A 1 182 ? -13.357 4.457 5.481 1.00 95.62 182 ALA A CA 1
ATOM 1440 C C . ALA A 1 182 ? -13.869 5.872 5.792 1.00 95.62 182 ALA A C 1
ATOM 1442 O O . ALA A 1 182 ? -13.136 6.839 5.587 1.00 95.62 182 ALA A O 1
ATOM 1443 N N . PHE A 1 183 ? -15.110 5.998 6.271 1.00 94.50 183 PHE A N 1
ATOM 1444 C CA . PHE A 1 183 ? -15.823 7.270 6.395 1.00 94.50 183 PHE A CA 1
ATOM 1445 C C . PHE A 1 183 ? -16.628 7.374 7.693 1.00 94.50 183 PHE A C 1
ATOM 1447 O O . PHE A 1 183 ? -16.934 6.372 8.335 1.00 94.50 183 PHE A O 1
ATOM 1454 N N . GLY A 1 184 ? -17.066 8.598 8.006 1.00 92.31 184 GLY A N 1
ATOM 1455 C CA . GLY A 1 184 ? -18.119 8.850 8.993 1.00 92.31 184 GLY A CA 1
ATOM 1456 C C . GLY A 1 184 ? -17.644 9.053 10.429 1.00 92.31 184 GLY A C 1
ATOM 1457 O O . GLY A 1 184 ? -18.486 9.067 11.320 1.00 92.31 184 GLY A O 1
ATOM 1458 N N . ASN A 1 185 ? -16.335 9.211 10.660 1.00 94.94 185 ASN A N 1
ATOM 1459 C CA . ASN A 1 185 ? -15.751 9.401 11.987 1.00 94.94 185 ASN A CA 1
ATOM 1460 C C . ASN A 1 185 ? -16.230 8.319 12.969 1.00 94.94 185 ASN A C 1
ATOM 1462 O O . ASN A 1 185 ? -16.764 8.600 14.043 1.00 94.94 185 ASN A O 1
ATOM 1466 N N . THR A 1 186 ? -16.094 7.060 12.569 1.00 96.81 186 THR A N 1
ATOM 1467 C CA . THR A 1 186 ? -16.490 5.903 13.381 1.00 96.81 186 THR A CA 1
ATOM 1468 C C . THR A 1 186 ? -15.355 5.471 14.309 1.00 96.81 186 THR A C 1
ATOM 1470 O O . THR A 1 186 ? -14.193 5.849 14.122 1.00 96.81 186 THR A O 1
ATOM 1473 N N . GLU A 1 187 ? -15.671 4.641 15.304 1.00 96.56 187 GLU A N 1
ATOM 1474 C CA . GLU A 1 187 ? -14.648 4.009 16.145 1.00 96.56 187 GLU A CA 1
ATOM 1475 C C . GLU A 1 187 ? -13.691 3.156 15.302 1.00 96.56 187 GLU A C 1
ATOM 1477 O O . GLU A 1 187 ? -12.479 3.226 15.482 1.00 96.56 187 GLU A O 1
ATOM 1482 N N . GLU A 1 188 ? -14.195 2.424 14.307 1.00 96.75 188 GLU A N 1
ATOM 1483 C CA . GLU A 1 188 ? -13.375 1.583 13.435 1.00 96.75 188 GLU A CA 1
ATOM 1484 C C . GLU A 1 188 ? -12.412 2.395 12.562 1.00 96.75 188 GLU A C 1
ATOM 1486 O O . GLU A 1 188 ? -11.247 2.009 12.380 1.00 96.75 188 GLU A O 1
ATOM 1491 N N . GLN A 1 189 ? -12.868 3.544 12.051 1.00 96.12 189 GLN A N 1
ATOM 1492 C CA . GLN A 1 189 ? -12.032 4.475 11.298 1.00 96.12 189 GLN A CA 1
ATOM 1493 C C . GLN A 1 189 ? -10.915 5.028 12.189 1.00 96.12 189 GLN A C 1
ATOM 1495 O O . GLN A 1 189 ? -9.750 5.026 11.783 1.00 96.12 189 GLN A O 1
ATOM 1500 N N . ARG A 1 190 ? -11.237 5.429 13.424 1.00 95.19 190 ARG A N 1
ATOM 1501 C CA . ARG A 1 190 ? -10.281 6.037 14.359 1.00 95.19 190 ARG A CA 1
ATOM 1502 C C . ARG A 1 190 ? -9.341 5.057 15.061 1.00 95.19 190 ARG A C 1
ATOM 1504 O O . ARG A 1 190 ? -8.254 5.463 15.469 1.00 95.19 190 ARG A O 1
ATOM 1511 N N . TYR A 1 191 ? -9.728 3.789 15.188 1.00 95.06 191 TYR A N 1
ATOM 1512 C CA . TYR A 1 191 ? -9.004 2.785 15.968 1.00 95.06 191 TYR A CA 1
ATOM 1513 C C . TYR A 1 191 ? -7.587 2.513 15.439 1.00 95.06 191 TYR A C 1
ATOM 1515 O O . TYR A 1 191 ? -7.406 2.153 14.274 1.00 95.06 191 TYR A O 1
ATOM 1523 N N . MET A 1 192 ? -6.586 2.622 16.317 1.00 92.00 192 MET A N 1
ATOM 1524 C CA . MET A 1 192 ? -5.159 2.500 15.974 1.00 92.00 192 MET A CA 1
ATOM 1525 C C . MET A 1 192 ? -4.459 1.271 16.579 1.00 92.00 192 MET A C 1
ATOM 1527 O O . MET A 1 192 ? -3.235 1.162 16.520 1.00 92.00 192 MET A O 1
ATOM 1531 N N . GLY A 1 193 ? -5.224 0.329 17.137 1.00 89.25 193 GLY A N 1
ATOM 1532 C CA . GLY A 1 193 ? -4.689 -0.861 17.797 1.00 89.25 193 GLY A CA 1
ATOM 1533 C C . GLY A 1 193 ? -4.461 -0.677 19.299 1.00 89.25 193 GLY A C 1
ATOM 1534 O O . GLY A 1 193 ? -4.785 0.355 19.889 1.00 89.25 193 GLY A O 1
ATOM 1535 N N . GLN A 1 194 ? -3.898 -1.710 19.919 1.00 88.81 194 GLN A N 1
ATOM 1536 C CA . GLN A 1 194 ? -3.473 -1.717 21.318 1.00 88.81 194 GLN A CA 1
ATOM 1537 C C . GLN A 1 194 ? -1.996 -2.099 21.400 1.00 88.81 194 GLN A C 1
ATOM 1539 O O . GLN A 1 194 ? -1.528 -2.961 20.650 1.00 88.81 194 GLN A O 1
ATOM 1544 N N . TRP A 1 195 ? -1.274 -1.445 22.301 1.00 80.88 195 TRP A N 1
ATOM 1545 C CA . TRP A 1 195 ? 0.057 -1.858 22.726 1.00 80.88 195 TRP A CA 1
ATOM 1546 C C . TRP A 1 195 ? 0.004 -3.257 23.353 1.00 80.88 195 TRP A C 1
ATOM 1548 O O . TRP A 1 195 ? -1.058 -3.743 23.750 1.00 80.88 195 TRP A O 1
ATOM 1558 N N . SER A 1 196 ? 1.153 -3.918 23.452 1.00 84.31 196 SER A N 1
ATOM 1559 C CA . SER A 1 196 ? 1.252 -5.278 23.995 1.00 84.31 196 SER A CA 1
ATOM 1560 C C . SER A 1 196 ? 0.803 -5.435 25.450 1.00 84.31 196 SER A C 1
ATOM 1562 O O . SER A 1 196 ? 0.487 -6.543 25.871 1.00 84.31 196 SER A O 1
ATOM 1564 N N . ASP A 1 197 ? 0.761 -4.340 26.207 1.00 82.19 197 ASP A N 1
ATOM 1565 C CA . ASP A 1 197 ? 0.263 -4.263 27.583 1.00 82.19 197 ASP A CA 1
ATOM 1566 C C . ASP A 1 197 ? -1.261 -4.017 27.665 1.00 82.19 197 ASP A C 1
ATOM 1568 O O . ASP A 1 197 ? -1.820 -3.913 28.756 1.00 82.19 197 ASP A O 1
ATOM 1572 N N . GLY A 1 198 ? -1.943 -3.927 26.518 1.00 87.44 198 GLY A N 1
ATOM 1573 C CA . GLY A 1 198 ? -3.375 -3.649 26.411 1.00 87.44 198 GLY A CA 1
ATOM 1574 C C . GLY A 1 198 ? -3.731 -2.161 26.377 1.00 87.44 198 GLY A C 1
ATOM 1575 O O . GLY A 1 198 ? -4.901 -1.828 26.170 1.00 87.44 198 GLY A O 1
ATOM 1576 N N . THR A 1 199 ? -2.760 -1.254 26.526 1.00 85.88 199 THR A N 1
ATOM 1577 C CA . THR A 1 199 ? -3.003 0.188 26.434 1.00 85.88 199 THR A CA 1
ATOM 1578 C C . THR A 1 199 ? -3.479 0.542 25.015 1.00 85.88 199 THR A C 1
ATOM 1580 O O . THR A 1 199 ? -2.827 0.165 24.037 1.00 85.88 199 THR A O 1
ATOM 1583 N N . PRO A 1 200 ? -4.594 1.274 24.832 1.00 87.38 200 PRO A N 1
ATOM 1584 C CA . PRO A 1 200 ? -5.012 1.728 23.507 1.00 87.38 200 PRO A CA 1
ATOM 1585 C C . PRO A 1 200 ? -3.999 2.695 22.883 1.00 87.38 200 PRO A C 1
ATOM 1587 O O . PRO A 1 200 ? -3.491 3.602 23.548 1.00 87.38 200 PRO A O 1
ATOM 1590 N N . VAL A 1 201 ? -3.721 2.540 21.588 1.00 86.44 201 VAL A N 1
ATOM 1591 C CA . VAL A 1 201 ? -2.968 3.550 20.833 1.00 86.44 201 VAL A CA 1
ATOM 1592 C C . VAL A 1 201 ? -3.840 4.790 20.656 1.00 86.44 201 VAL A C 1
ATOM 1594 O O . VAL A 1 201 ? -5.054 4.684 20.486 1.00 86.44 201 VAL A O 1
ATOM 1597 N N . LYS A 1 202 ? -3.218 5.977 20.668 1.00 85.12 202 LYS A N 1
ATOM 1598 C CA . LYS A 1 202 ? -3.914 7.238 20.391 1.00 85.12 202 LYS A CA 1
ATOM 1599 C C . LYS A 1 202 ? -4.666 7.147 19.057 1.00 85.12 202 LYS A C 1
ATOM 1601 O O . LYS A 1 202 ? -4.058 6.893 18.019 1.00 85.12 202 LYS A O 1
ATOM 1606 N N . GLU A 1 203 ? -5.972 7.377 19.115 1.00 89.94 203 GLU A N 1
ATOM 1607 C CA . GLU A 1 203 ? -6.869 7.345 17.961 1.00 89.94 203 GLU A CA 1
ATOM 1608 C C . GLU A 1 203 ? -6.522 8.399 16.903 1.00 89.94 203 GLU A C 1
ATOM 1610 O O . GLU A 1 203 ? -5.969 9.463 17.205 1.00 89.94 203 GLU A O 1
ATOM 1615 N N . LEU A 1 204 ? -6.906 8.118 15.654 1.00 88.06 204 LEU A N 1
ATOM 1616 C CA . LEU A 1 204 ? -6.918 9.137 14.608 1.00 88.06 204 LEU A CA 1
ATOM 1617 C C . LEU A 1 204 ? -7.944 10.216 14.947 1.00 88.06 204 LEU A C 1
ATOM 1619 O O . LEU A 1 204 ? -9.041 9.935 15.421 1.00 88.06 204 LEU A O 1
ATOM 1623 N N . THR A 1 205 ? -7.603 11.462 14.647 1.00 88.25 205 THR A N 1
ATOM 1624 C CA . THR A 1 205 ? -8.546 12.577 14.720 1.00 88.25 205 THR A CA 1
ATOM 1625 C C . THR A 1 205 ? -9.106 12.837 13.328 1.00 88.25 205 THR A C 1
ATOM 1627 O O . THR A 1 205 ? -8.342 13.087 12.397 1.00 88.25 205 THR A O 1
ATOM 1630 N N . VAL A 1 206 ? -10.430 12.779 13.188 1.00 88.25 206 VAL A N 1
ATOM 1631 C CA . VAL A 1 206 ? -11.132 13.224 11.979 1.00 88.25 206 VAL A CA 1
ATOM 1632 C C . VAL A 1 206 ? -11.491 14.693 12.169 1.00 88.25 206 VAL A C 1
ATOM 1634 O O . VAL A 1 206 ? -12.056 15.062 13.196 1.00 88.25 206 VAL A O 1
ATOM 1637 N N . LEU A 1 207 ? -11.095 15.530 11.213 1.00 86.75 207 LEU A N 1
ATOM 1638 C CA . LEU A 1 207 ? -11.365 16.965 11.222 1.00 86.75 207 LEU A CA 1
ATOM 1639 C C . LEU A 1 207 ? -12.530 17.236 10.268 1.00 86.75 207 LEU A C 1
ATOM 1641 O O . LEU A 1 207 ? -12.428 16.911 9.087 1.00 86.75 207 LEU A O 1
ATOM 1645 N N . ASP A 1 208 ? -13.615 17.822 10.774 1.00 74.88 208 ASP A N 1
ATOM 1646 C CA . ASP A 1 208 ? -14.835 18.051 9.985 1.00 74.88 208 ASP A CA 1
ATOM 1647 C C . ASP A 1 208 ? -14.780 19.340 9.139 1.00 74.88 208 ASP A C 1
ATOM 1649 O O . ASP A 1 208 ? -15.584 19.512 8.226 1.00 74.88 208 ASP A O 1
ATOM 1653 N N . THR A 1 209 ? -13.783 20.202 9.361 1.00 70.38 209 THR A N 1
ATOM 1654 C CA . THR A 1 209 ? -13.478 21.391 8.548 1.00 70.38 209 THR A CA 1
ATOM 1655 C C . THR A 1 209 ? -12.020 21.813 8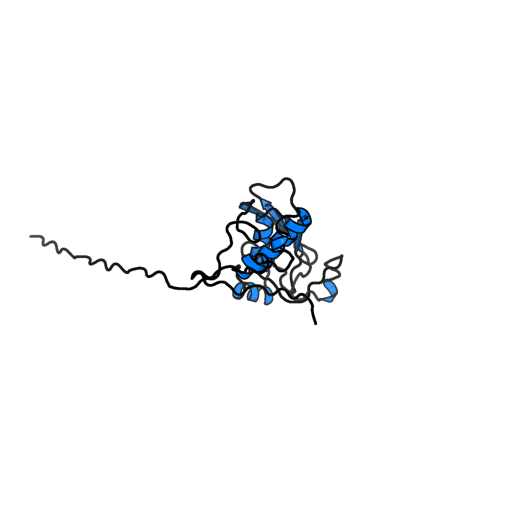.747 1.00 70.38 209 THR A C 1
ATOM 1657 O O . THR A 1 209 ? -11.516 21.802 9.870 1.00 70.38 209 THR A O 1
ATOM 1660 N N . LEU A 1 210 ? -11.343 22.211 7.665 1.00 55.69 210 LEU A N 1
ATOM 1661 C CA . LEU A 1 210 ? -10.161 23.069 7.761 1.00 55.69 210 LEU A CA 1
ATOM 1662 C C . LEU A 1 210 ? -10.682 24.499 7.966 1.00 55.69 210 LEU A C 1
ATOM 1664 O O . LEU A 1 210 ? -11.153 25.104 7.003 1.00 55.69 210 LEU A O 1
ATOM 1668 N N . GLU A 1 211 ? -10.676 24.994 9.203 1.00 45.53 211 GLU A N 1
ATOM 1669 C CA . GLU A 1 211 ? -10.589 26.446 9.432 1.00 45.53 211 GLU A CA 1
ATOM 1670 C C . GLU A 1 211 ? -9.136 26.905 9.268 1.00 45.53 211 GLU A C 1
ATOM 1672 O O . GLU A 1 211 ? -8.227 26.164 9.717 1.00 45.53 211 GLU A O 1
#

Sequence (211 aa):
MRVFLALLFWACLSSCNASDDIYGPAQPGKGPGGSDYQHAKVRITDRAEGANGYWVFQPANPTPDSADVVVMNHGWGAYNPASYGGWIRHIVRKGSIVIYTRYQYSMATLPRYFNQNAETEITASHGEILSVFDRYNSGHGNPVIWRARWASQTNAVDYFCYWKLFDALKACALAAHYCNYAFGNTEEQRYMGQWSDGTPVKELTVLDTLE

Foldseek 3Di:
DDDDDDDDDPPPPPPPPDDPDKFAFDFACDAFLHPPFPADDWDKDWQPPDLLTKIKIAGVRPGDPDAAEDEDEFDQFPLQCQQAVVVCVLRRRNGHMYIYGRNDPHNPPDPVSSCVSVPDDDDDDDDGPGAGDCVSGPVDDDPVRVCSVVPHHDGLCSRQPVRRQVRLVVCCVPPVPNVQCNDDPHCNVFFRGAIPVRHGDGTDDDDPDDD

Secondary structure (DSSP, 8-state):
----------------PPP----PPPPPSSSTT-S--S-SEEEEEEE-SSTTEEEEEEEESSPPS---EEEEEPPTT--SGGGGHHHHHHHHHTT-EEEEEE--SSTTS-GGGHHHHSSS-----S-------GGG--S---HHHHHHHHH----HHIIIIIHHHHHHHHHHHHHS-SHHHHSSS-HHHH---B-TTSPBPPPPPPPS---

Solvent-accessible surface area (backbone atoms only — not comparable to full-atom values): 12258 Å² total; per-residue (Å²): 139,84,86,82,82,82,79,82,80,79,79,77,80,74,78,79,72,77,76,90,72,79,42,73,28,74,69,42,72,56,71,57,31,28,66,64,52,71,20,82,38,73,45,77,45,83,52,58,90,47,36,69,15,30,36,41,36,31,36,19,60,60,63,70,98,72,59,58,77,44,81,45,76,60,55,90,64,37,60,33,56,14,39,36,23,40,54,54,49,49,49,16,16,63,48,24,31,37,37,38,51,18,42,48,70,51,86,81,55,54,74,84,46,38,66,70,37,40,77,71,92,80,88,84,85,87,84,81,83,50,14,42,27,73,92,46,53,74,84,69,82,48,74,56,42,52,47,36,66,74,75,33,59,71,46,36,63,44,26,36,42,59,39,15,37,49,43,10,40,50,35,23,76,77,67,72,35,54,43,53,36,49,44,83,82,33,69,67,40,23,44,40,52,38,31,72,83,65,50,70,41,81,56,60,83,79,77,96,66,91,126

Radius of gyration: 23.01 Å; Cα contacts (8 Å, |Δi|>4): 345; chains: 1; bounding box: 63×75×61 Å

Nearest PDB structures (foldseek):
  6ilw-assembly1_A  TM=6.596E-01  e=4.432E-03  Piscinibacter sakaiensis
  6eqf-assembly1_A  TM=6.553E-01  e=6.092E-03  Piscinibacter sakaiensis
  6ky5-assembly2_B  TM=6.602E-01  e=8.373E-03  Piscinibacter sakaiensis
  8gu4-assembly1_A  TM=6.590E-01  e=1.013E-02  Piscinibacter sakaiensis
  7dzu-assembly1_A  TM=4.949E-01  e=1.307E-02  Piscinibacter gummiphilus

Mean predicted aligned error: 9.65 Å